Protein AF-A0A958AUE5-F1 (afdb_monomer)

Secondary structure (DSSP, 8-state):
--HHHHHHIIIIIHHHHHHHHHHHH-TT--SHHHHHHHHHHHIIIIIIIIHHHHHHHHHHHSHHHHHHHHTPPSS-THHHHHHHHHHHHHHHHHHHHH--SSHHHHHHHHHHHHHHHHHHHHHHHHHHH----TTTTTHHHHHHHHHHHHHHHHHHHHHHTTSTT--TTSHHHHHHHHHHHHHHHHHHHHHHHHHHHHHHTT--SS---

Nearest PDB structures (foldseek):
  4ja3-assembly1_A  TM=2.147E-01  e=7.127E+00  Escherichia coli K-12

Foldseek 3Di:
DQPLVVLCCFQPVVLQVVLVVCCVPDPVCPDPLSSLLSSLLSLLLGNFQLSLLLLLCCLPVVVCVLCVLQVHDGDDCVSNVSSVLSNVRNVLSLVLLPDDPCSLVVSLVSLLVVLVVLLVVLVVCCVVPVRPRCSSPVNNVSSPNSSVSSVVSNVSSVVQCPDPPDCPPPPVVCVVSVVSSVVSNVVSVVSSVVCVVCVVVVNNPHDPD

Mean predicted aligned error: 4.66 Å

Radius of gyration: 17.84 Å; Cα contacts (8 Å, |Δi|>4): 241; chains: 1; bounding box: 45×35×50 Å

Structure (mmCIF, N/CA/C/O backbone):
data_AF-A0A958AUE5-F1
#
_entry.id   AF-A0A958AUE5-F1
#
loop_
_atom_site.group_PDB
_atom_site.id
_atom_site.type_symbol
_atom_site.label_atom_id
_atom_site.label_alt_id
_atom_site.label_comp_id
_atom_site.label_asym_id
_atom_site.label_entity_id
_atom_site.label_seq_id
_atom_site.pdbx_PDB_ins_code
_atom_site.Cartn_x
_atom_site.Cartn_y
_atom_site.Cartn_z
_atom_site.occupancy
_atom_site.B_iso_or_equiv
_atom_site.auth_seq_id
_atom_site.auth_comp_id
_atom_site.auth_asym_id
_atom_site.auth_atom_id
_atom_site.pdbx_PDB_model_num
ATOM 1 N N . MET A 1 1 ? 19.791 8.076 -3.743 1.00 54.53 1 MET A N 1
ATOM 2 C CA . MET A 1 1 ? 18.919 6.935 -3.362 1.00 54.53 1 MET A CA 1
ATOM 3 C C 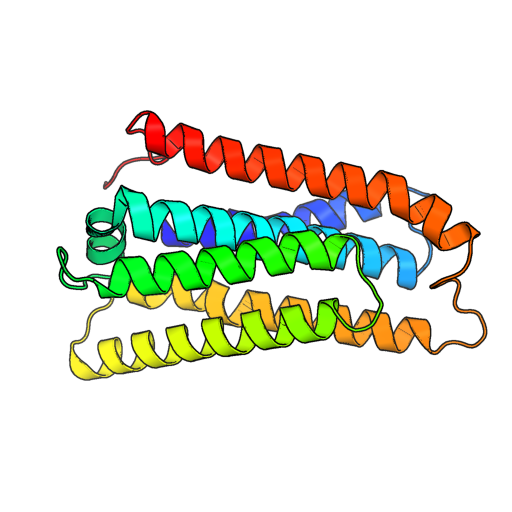. MET A 1 1 ? 18.125 6.565 -4.597 1.00 54.53 1 MET A C 1
ATOM 5 O O . MET A 1 1 ? 17.517 7.463 -5.161 1.00 54.53 1 MET A O 1
ATOM 9 N N . SER A 1 2 ? 18.163 5.309 -5.056 1.00 75.06 2 SER A N 1
ATOM 10 C CA . SER A 1 2 ? 17.428 4.935 -6.272 1.00 75.06 2 SER A CA 1
ATOM 11 C C . SER A 1 2 ? 15.923 5.160 -6.088 1.00 75.06 2 SER A C 1
ATOM 13 O O . SER A 1 2 ? 15.391 4.996 -4.985 1.00 75.06 2 SER A O 1
ATOM 15 N N . VAL A 1 3 ? 15.223 5.518 -7.168 1.00 77.62 3 VAL A N 1
ATOM 16 C CA . VAL A 1 3 ? 13.763 5.730 -7.155 1.00 77.62 3 VAL A CA 1
ATOM 17 C C . VAL A 1 3 ? 13.030 4.497 -6.606 1.00 77.62 3 VAL A C 1
ATOM 19 O O . VAL A 1 3 ? 12.070 4.637 -5.852 1.00 77.62 3 VAL A O 1
ATOM 22 N N . ALA A 1 4 ? 13.530 3.289 -6.891 1.00 83.00 4 ALA A N 1
ATOM 23 C CA . ALA A 1 4 ? 12.998 2.040 -6.344 1.00 83.00 4 ALA A CA 1
ATOM 24 C C . ALA A 1 4 ? 13.044 1.998 -4.803 1.00 83.00 4 ALA A C 1
ATOM 26 O O . ALA A 1 4 ? 12.041 1.678 -4.167 1.00 83.00 4 ALA A O 1
ATOM 27 N N . LEU A 1 5 ? 14.168 2.380 -4.183 1.00 86.06 5 LEU A N 1
ATOM 28 C CA . LEU A 1 5 ? 14.296 2.425 -2.719 1.00 86.06 5 LEU A CA 1
ATOM 29 C C . LEU A 1 5 ? 13.363 3.461 -2.091 1.00 86.06 5 LEU A C 1
ATOM 31 O O . LEU A 1 5 ? 12.719 3.172 -1.081 1.00 86.06 5 LEU A O 1
ATOM 35 N N . LEU A 1 6 ? 13.238 4.637 -2.712 1.00 86.31 6 LEU A N 1
ATOM 36 C CA . LEU A 1 6 ? 12.307 5.667 -2.253 1.00 86.31 6 LEU A CA 1
ATOM 37 C C . LEU A 1 6 ? 10.858 5.162 -2.294 1.00 86.31 6 LEU A C 1
ATOM 39 O O . LEU A 1 6 ? 10.121 5.319 -1.322 1.00 86.31 6 LEU A O 1
ATOM 43 N N . ARG A 1 7 ? 10.457 4.501 -3.388 1.00 87.50 7 ARG A N 1
ATOM 44 C CA . ARG A 1 7 ? 9.118 3.907 -3.530 1.00 87.50 7 ARG A CA 1
ATOM 45 C C . ARG A 1 7 ? 8.862 2.819 -2.488 1.00 87.50 7 ARG A C 1
ATOM 47 O O . ARG A 1 7 ? 7.791 2.808 -1.882 1.00 87.50 7 ARG A O 1
ATOM 54 N N . ILE A 1 8 ? 9.832 1.934 -2.240 1.00 90.69 8 ILE A N 1
ATOM 55 C CA . ILE A 1 8 ? 9.735 0.910 -1.184 1.00 90.69 8 ILE A CA 1
ATOM 56 C C . ILE A 1 8 ? 9.523 1.578 0.175 1.00 90.69 8 ILE A C 1
ATOM 58 O O . ILE A 1 8 ? 8.614 1.196 0.917 1.00 90.69 8 ILE A O 1
ATOM 62 N N . PHE A 1 9 ? 10.323 2.597 0.490 1.00 91.88 9 PHE A N 1
ATOM 63 C CA . PHE A 1 9 ? 10.200 3.317 1.747 1.00 91.88 9 PHE A CA 1
ATOM 64 C C . PHE A 1 9 ? 8.815 3.958 1.891 1.00 91.88 9 PHE A C 1
ATOM 66 O O . PHE A 1 9 ? 8.101 3.631 2.835 1.00 91.88 9 PHE A O 1
ATOM 73 N N . ILE A 1 10 ? 8.390 4.795 0.939 1.00 90.38 10 ILE A N 1
ATOM 74 C CA . ILE A 1 10 ? 7.129 5.554 1.027 1.00 90.38 10 ILE A CA 1
ATOM 75 C C . ILE A 1 10 ? 5.902 4.636 1.051 1.00 90.38 10 ILE A C 1
ATOM 77 O O . ILE A 1 10 ? 4.979 4.865 1.829 1.00 90.38 10 ILE A O 1
ATOM 81 N N . PHE A 1 11 ? 5.865 3.605 0.206 1.00 92.69 11 PHE A N 1
ATOM 82 C CA . PHE A 1 11 ? 4.647 2.820 -0.014 1.00 92.69 11 PHE A CA 1
ATOM 83 C C . PHE A 1 11 ? 4.633 1.465 0.698 1.00 92.69 11 PHE A C 1
ATOM 85 O O . PHE A 1 11 ? 3.656 0.729 0.590 1.00 92.69 11 PHE A O 1
ATOM 92 N N . THR A 1 12 ? 5.700 1.093 1.408 1.00 93.62 12 THR A N 1
ATOM 93 C CA . THR A 1 12 ? 5.752 -0.190 2.136 1.00 93.62 12 THR A CA 1
ATOM 94 C C . THR A 1 12 ? 6.195 -0.010 3.580 1.00 93.62 12 THR A C 1
ATOM 96 O O . THR A 1 12 ? 5.534 -0.515 4.483 1.00 93.62 12 THR A O 1
ATOM 99 N N . VAL A 1 13 ? 7.267 0.748 3.821 1.00 95.38 13 VAL A N 1
ATOM 100 C CA . VAL A 1 13 ? 7.819 0.930 5.175 1.00 95.38 13 VAL A CA 1
ATOM 101 C C . VAL A 1 13 ? 7.079 2.029 5.936 1.00 95.38 13 VAL A C 1
ATOM 103 O O . VAL A 1 13 ? 6.574 1.802 7.034 1.00 95.38 13 VAL A O 1
ATOM 106 N N . LEU A 1 14 ? 6.958 3.212 5.338 1.00 93.94 14 LEU A N 1
ATOM 107 C CA . LEU A 1 14 ? 6.336 4.388 5.937 1.00 93.94 14 LEU A CA 1
ATOM 108 C C . LEU A 1 14 ? 4.887 4.153 6.412 1.00 93.94 14 LEU A C 1
ATOM 110 O O . LEU A 1 14 ? 4.576 4.613 7.509 1.00 93.94 14 LEU A O 1
ATOM 114 N N . PRO A 1 15 ? 4.008 3.406 5.708 1.00 95.56 15 PRO A N 1
ATOM 115 C CA . PRO A 1 15 ? 2.661 3.122 6.204 1.00 95.56 15 PRO A CA 1
ATOM 116 C C . PRO A 1 15 ? 2.671 2.359 7.535 1.00 95.56 15 PRO A C 1
ATOM 118 O O . PRO A 1 15 ? 1.867 2.652 8.417 1.00 95.56 15 PRO A O 1
ATOM 121 N N . ILE A 1 16 ? 3.610 1.420 7.708 1.00 97.50 16 ILE A N 1
ATOM 122 C CA . ILE A 1 16 ? 3.784 0.670 8.959 1.00 97.50 16 ILE A CA 1
ATOM 123 C C . ILE A 1 16 ? 4.339 1.575 10.060 1.00 97.50 16 ILE A C 1
ATOM 125 O O . ILE A 1 16 ? 3.857 1.522 11.191 1.00 97.50 16 ILE A O 1
ATOM 129 N N . LEU A 1 17 ? 5.307 2.438 9.738 1.00 96.81 17 LEU A N 1
ATOM 130 C CA . LEU A 1 17 ? 5.869 3.390 10.701 1.00 96.81 17 LEU A CA 1
ATOM 131 C C . LEU A 1 17 ? 4.816 4.389 11.193 1.00 96.81 17 LEU A C 1
ATOM 133 O O . LEU A 1 17 ? 4.681 4.590 12.399 1.00 96.81 17 LEU A O 1
ATOM 137 N N . ILE A 1 18 ? 4.030 4.968 10.281 1.00 95.25 18 ILE A N 1
ATOM 138 C CA . ILE A 1 18 ? 2.950 5.897 10.629 1.00 95.25 18 ILE A CA 1
ATOM 139 C C . ILE A 1 18 ? 1.870 5.173 11.439 1.00 95.25 18 ILE A C 1
ATOM 141 O O . ILE A 1 18 ? 1.408 5.714 12.441 1.00 95.25 18 ILE A O 1
ATOM 145 N N . ALA A 1 19 ? 1.501 3.941 11.073 1.00 96.62 19 ALA A N 1
ATOM 146 C CA . ALA A 1 19 ? 0.558 3.150 11.860 1.00 96.62 19 ALA A CA 1
ATOM 147 C C . ALA A 1 19 ? 1.074 2.889 13.284 1.00 96.62 19 ALA A C 1
ATOM 149 O O . ALA A 1 19 ? 0.336 3.084 14.249 1.00 96.62 19 ALA A O 1
ATOM 150 N N . GLY A 1 20 ? 2.344 2.500 13.428 1.00 97.62 20 GLY A N 1
ATOM 151 C CA . GLY A 1 20 ? 2.984 2.291 14.728 1.00 97.62 20 GLY A CA 1
ATOM 152 C C . GLY A 1 20 ? 3.012 3.564 15.575 1.00 97.62 20 GLY A C 1
ATOM 153 O O . GLY A 1 20 ? 2.641 3.531 16.747 1.00 97.62 20 GLY A O 1
ATOM 154 N N . MET A 1 21 ? 3.368 4.699 14.968 1.00 97.00 21 MET A N 1
ATOM 155 C CA . MET A 1 21 ? 3.340 6.010 15.619 1.00 97.00 21 MET A CA 1
ATOM 156 C C . MET A 1 21 ? 1.918 6.400 16.048 1.00 97.00 21 MET A C 1
ATOM 158 O O . MET A 1 21 ? 1.722 6.804 17.191 1.00 97.00 21 MET A O 1
ATOM 162 N N . HIS A 1 22 ? 0.915 6.225 15.183 1.00 96.31 22 HIS A N 1
ATOM 163 C CA . HIS A 1 22 ? -0.489 6.492 15.512 1.00 96.31 22 HIS A CA 1
ATOM 164 C C . HIS A 1 22 ? -0.931 5.644 16.713 1.00 96.31 22 HIS A C 1
ATOM 166 O O . HIS A 1 22 ? -1.459 6.186 17.680 1.00 96.31 22 HIS A O 1
ATOM 172 N N . ILE A 1 23 ? -0.651 4.336 16.702 1.00 97.75 23 ILE A N 1
ATOM 173 C CA . ILE A 1 23 ? -0.982 3.423 17.809 1.00 97.75 23 ILE A CA 1
ATOM 174 C C . ILE A 1 23 ? -0.287 3.835 19.115 1.00 97.75 23 ILE A C 1
ATOM 176 O O . ILE A 1 23 ? -0.892 3.757 20.182 1.00 97.75 23 ILE A O 1
ATOM 180 N N . ALA A 1 24 ? 0.977 4.260 19.057 1.00 97.62 24 ALA A N 1
ATOM 181 C CA . ALA A 1 24 ? 1.737 4.643 20.247 1.00 97.62 24 ALA A CA 1
ATOM 182 C C . ALA A 1 24 ? 1.212 5.938 20.899 1.00 97.62 24 ALA A C 1
ATOM 184 O O . ALA A 1 24 ? 1.207 6.066 22.132 1.00 97.62 24 ALA A O 1
ATOM 185 N N . LEU A 1 25 ? 0.772 6.890 20.071 1.00 97.00 25 LEU A N 1
ATOM 186 C CA . LEU A 1 25 ? 0.360 8.225 20.500 1.00 97.00 25 LEU A CA 1
ATOM 187 C C . LEU A 1 25 ? -1.130 8.308 20.865 1.00 97.00 25 LEU A C 1
ATOM 189 O O . LEU A 1 25 ? -1.481 8.989 21.828 1.00 97.00 25 LEU A O 1
ATOM 193 N N . ASP A 1 26 ? -2.007 7.600 20.152 1.00 96.25 26 ASP A N 1
ATOM 194 C CA . ASP A 1 26 ? -3.451 7.637 20.395 1.00 96.25 26 ASP A CA 1
ATOM 195 C C . ASP A 1 26 ? -3.870 6.590 21.442 1.00 96.25 26 ASP A C 1
ATOM 197 O O . ASP A 1 26 ? -4.029 5.398 21.170 1.00 96.25 26 ASP A O 1
ATOM 201 N N . LYS A 1 27 ? -4.119 7.057 22.670 1.00 95.88 27 LYS A N 1
ATOM 202 C CA . LYS A 1 27 ? -4.544 6.208 23.798 1.00 95.88 27 LYS A CA 1
ATOM 203 C C . LYS A 1 27 ? -5.908 5.546 23.597 1.00 95.88 27 LYS A C 1
ATOM 205 O O . LYS A 1 27 ? -6.236 4.598 24.307 1.00 95.88 27 LYS A O 1
ATOM 210 N N . THR A 1 28 ? -6.702 5.992 22.626 1.00 96.25 28 THR A N 1
ATOM 211 C CA . THR A 1 28 ? -7.978 5.346 22.299 1.00 96.25 28 THR A CA 1
ATOM 212 C C . THR A 1 28 ? -7.803 4.056 21.483 1.00 96.25 28 THR A C 1
ATOM 214 O O . THR A 1 28 ? -8.778 3.320 21.310 1.00 96.25 28 THR A O 1
ATOM 217 N N . VAL A 1 29 ? -6.586 3.745 21.013 1.00 96.94 29 VAL A N 1
ATOM 218 C CA . VAL A 1 29 ? -6.233 2.540 20.236 1.00 96.94 29 VAL A CA 1
ATOM 219 C C . VAL A 1 29 ? -5.791 1.398 21.167 1.00 96.94 29 VAL A C 1
ATOM 221 O O . VAL A 1 29 ? -4.671 0.887 21.107 1.00 96.94 29 VAL A O 1
ATOM 224 N N . TRP A 1 30 ? -6.668 1.004 22.088 1.00 94.25 30 TRP A N 1
ATOM 225 C CA . TRP A 1 30 ? -6.333 0.043 23.147 1.00 94.25 30 TRP A CA 1
ATOM 226 C C . TRP A 1 30 ? -6.544 -1.424 22.733 1.00 94.25 30 TRP A C 1
ATOM 228 O O . TRP A 1 30 ? -5.713 -2.275 23.066 1.00 94.25 30 TRP A O 1
ATOM 238 N N . SER A 1 31 ? -7.603 -1.721 21.972 1.00 95.62 31 SER A N 1
ATOM 239 C CA . SER A 1 31 ? -7.961 -3.084 21.552 1.00 95.62 31 SER A CA 1
ATOM 240 C C . SER A 1 31 ? -7.117 -3.589 20.379 1.00 95.62 31 SER A C 1
ATOM 242 O O . SER A 1 31 ? -6.455 -2.826 19.665 1.00 95.62 31 SER A O 1
ATOM 244 N N . ARG A 1 32 ? -7.134 -4.908 20.166 1.00 96.50 32 ARG A N 1
ATOM 245 C CA . ARG A 1 32 ? -6.428 -5.541 19.046 1.00 96.50 32 ARG A CA 1
ATOM 246 C C . ARG A 1 32 ? -7.047 -5.130 17.709 1.00 96.50 32 ARG A C 1
ATOM 248 O O . ARG A 1 32 ? -6.317 -4.832 16.769 1.00 96.50 32 ARG A O 1
ATOM 255 N N . GLU A 1 33 ? -8.368 -5.067 17.649 1.00 97.00 33 GLU A N 1
ATOM 256 C CA . GLU A 1 33 ? -9.180 -4.680 16.497 1.00 97.00 33 GLU A CA 1
ATOM 257 C C . GLU A 1 33 ? -8.846 -3.257 16.057 1.00 97.00 33 GLU A C 1
ATOM 259 O O . GLU A 1 33 ? -8.579 -3.018 14.882 1.00 97.00 33 GLU A O 1
ATOM 264 N N . ARG A 1 34 ? -8.764 -2.318 17.007 1.00 97.75 34 ARG A N 1
ATOM 265 C CA . ARG A 1 34 ? -8.397 -0.924 16.723 1.00 97.75 34 ARG A CA 1
ATOM 266 C C . ARG A 1 34 ? -6.976 -0.800 16.187 1.00 97.75 34 ARG A C 1
ATOM 268 O O . ARG A 1 34 ? -6.751 -0.073 15.224 1.00 97.75 34 ARG A O 1
ATOM 275 N N . LYS A 1 35 ? -6.018 -1.526 16.773 1.00 98.31 35 LYS A N 1
ATOM 276 C CA . LYS A 1 35 ? -4.623 -1.538 16.297 1.00 98.31 35 LYS A CA 1
ATOM 277 C C . LYS A 1 35 ? -4.535 -2.054 14.861 1.00 98.31 35 LYS A C 1
ATOM 279 O O . LYS A 1 35 ? -3.896 -1.426 14.022 1.00 98.31 35 LYS A O 1
ATOM 284 N N . LEU A 1 36 ? -5.205 -3.169 14.572 1.00 98.25 36 LEU A N 1
ATOM 285 C CA . LEU A 1 36 ? -5.245 -3.758 13.232 1.00 98.25 36 LEU A CA 1
ATOM 286 C C . LEU A 1 36 ? -5.954 -2.845 12.228 1.00 98.25 36 LEU A C 1
ATOM 288 O O . LEU A 1 36 ? -5.485 -2.713 11.100 1.00 98.25 36 LEU A O 1
ATOM 292 N N . GLU A 1 37 ? -7.023 -2.163 12.644 1.00 98.00 37 GLU A N 1
ATOM 293 C CA . GLU A 1 37 ? -7.721 -1.196 11.797 1.00 98.00 37 GLU A CA 1
ATOM 294 C C . GLU A 1 37 ? -6.815 -0.030 11.405 1.00 98.00 37 GLU A C 1
ATOM 296 O O . GLU A 1 37 ? -6.760 0.319 10.229 1.00 98.00 37 GLU A O 1
ATOM 301 N N . ILE A 1 38 ? -6.057 0.534 12.350 1.00 98.06 38 ILE A N 1
ATOM 302 C CA . ILE A 1 38 ? -5.093 1.599 12.052 1.00 98.06 38 ILE A CA 1
ATOM 303 C C . ILE A 1 38 ? -4.047 1.129 11.036 1.00 98.06 38 ILE A C 1
ATOM 305 O O . ILE A 1 38 ? -3.808 1.818 10.044 1.00 98.06 38 ILE A O 1
ATOM 309 N N . VAL A 1 39 ? -3.461 -0.056 11.237 1.00 98.38 39 VAL A N 1
ATOM 310 C CA . VAL A 1 39 ? -2.480 -0.614 10.290 1.00 98.38 39 VAL A CA 1
ATOM 311 C C . VAL A 1 39 ? -3.092 -0.788 8.900 1.00 98.38 39 VAL A C 1
ATOM 313 O O . VAL A 1 39 ? -2.493 -0.368 7.909 1.00 98.38 39 VAL A O 1
ATOM 316 N N . LEU A 1 40 ? -4.298 -1.355 8.812 1.00 98.38 40 LEU A N 1
ATOM 317 C CA . LEU A 1 40 ? -4.986 -1.562 7.539 1.00 98.38 40 LEU A CA 1
ATOM 318 C C . LEU A 1 40 ? -5.355 -0.248 6.848 1.00 98.38 40 LEU A C 1
ATOM 320 O O . LEU A 1 4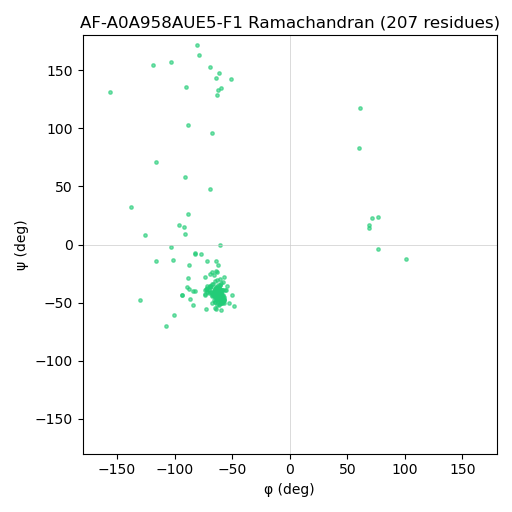0 ? -5.210 -0.164 5.633 1.00 98.38 40 LEU A O 1
ATOM 324 N N . LEU A 1 41 ? -5.779 0.786 7.579 1.00 97.81 41 LEU A N 1
ATOM 325 C CA . LEU A 1 41 ? -6.081 2.096 6.994 1.00 97.81 41 LEU A CA 1
ATOM 326 C C . LEU A 1 41 ? -4.852 2.713 6.319 1.00 97.81 41 LEU A C 1
ATOM 328 O O . LEU A 1 41 ? -4.962 3.192 5.190 1.00 97.81 41 LEU A O 1
ATOM 332 N N . TYR A 1 42 ? -3.680 2.656 6.958 1.00 97.50 42 TYR A N 1
ATOM 333 C CA . TYR A 1 42 ? -2.447 3.164 6.350 1.00 97.50 42 TYR A CA 1
ATOM 334 C C . TYR A 1 42 ? -1.931 2.266 5.223 1.00 97.50 42 TYR A C 1
ATOM 336 O O . TYR A 1 42 ? -1.495 2.784 4.196 1.00 97.50 42 TYR A O 1
ATOM 344 N N . LEU A 1 43 ? -2.019 0.938 5.347 1.00 97.94 43 LEU A N 1
ATOM 345 C CA . LEU A 1 43 ? -1.650 0.029 4.255 1.00 97.94 43 LEU A CA 1
ATOM 346 C C . LEU A 1 43 ? -2.548 0.201 3.025 1.00 97.94 43 LEU A C 1
ATOM 348 O O . LEU A 1 43 ? -2.042 0.205 1.908 1.00 97.94 43 LEU A O 1
ATOM 352 N N . LEU A 1 44 ? -3.857 0.377 3.202 1.00 98.12 44 LEU A N 1
ATOM 353 C CA . LEU A 1 44 ? -4.794 0.591 2.097 1.00 98.12 44 LEU A CA 1
ATOM 354 C C . LEU A 1 44 ? -4.658 1.997 1.503 1.00 98.12 44 LEU A C 1
ATOM 356 O O . LEU A 1 44 ? -4.618 2.138 0.284 1.00 98.12 44 LEU A O 1
ATOM 360 N N . GLY A 1 45 ? -4.538 3.026 2.343 1.00 96.44 45 GLY A N 1
ATOM 361 C CA . GLY A 1 45 ? -4.420 4.411 1.889 1.00 96.44 45 GLY A CA 1
ATOM 362 C C . GLY A 1 45 ? -3.063 4.732 1.272 1.00 96.44 45 GLY A C 1
ATOM 363 O O . GLY A 1 45 ? -2.976 5.169 0.130 1.00 96.44 45 GLY A O 1
ATOM 364 N N . LEU A 1 46 ? -1.973 4.500 1.998 1.00 94.25 46 LEU A N 1
ATOM 365 C CA . LEU A 1 46 ? -0.634 4.794 1.488 1.00 94.25 46 LEU A CA 1
ATOM 366 C C . LEU A 1 46 ? -0.065 3.633 0.683 1.00 94.25 46 LEU A C 1
ATOM 368 O O . LEU A 1 46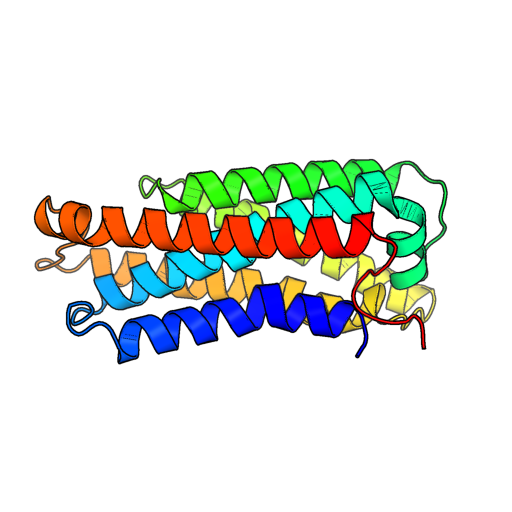 ? 0.450 3.831 -0.414 1.00 94.25 46 LEU A O 1
ATOM 372 N N . GLY A 1 47 ? -0.161 2.415 1.211 1.00 95.69 47 GLY A N 1
ATOM 373 C CA . GLY A 1 47 ? 0.465 1.264 0.569 1.00 95.69 47 GLY A CA 1
ATOM 374 C C . GLY A 1 47 ? -0.180 0.880 -0.760 1.00 95.69 47 GLY A C 1
ATOM 375 O O . GLY A 1 47 ? 0.541 0.566 -1.705 1.00 95.69 47 GLY A O 1
ATOM 376 N N . VAL A 1 48 ? -1.512 0.926 -0.854 1.00 97.81 48 VAL A N 1
ATOM 377 C CA . VAL A 1 48 ? -2.259 0.545 -2.063 1.00 97.81 48 VAL A CA 1
ATOM 378 C C . VAL A 1 48 ? -2.685 1.769 -2.868 1.00 97.81 48 VAL A C 1
ATOM 380 O O . VAL A 1 48 ? -2.251 1.904 -4.011 1.00 97.81 48 VAL A O 1
ATOM 383 N N . ALA A 1 49 ? -3.495 2.667 -2.295 1.00 96.44 49 ALA A N 1
ATOM 384 C CA . ALA A 1 49 ? -4.085 3.771 -3.049 1.00 96.44 49 ALA A CA 1
ATOM 385 C C . ALA A 1 49 ? -3.030 4.746 -3.585 1.00 96.44 49 ALA A C 1
ATOM 387 O O . ALA A 1 49 ? -2.943 4.942 -4.797 1.00 96.44 49 ALA A O 1
ATOM 388 N N . ALA A 1 50 ? -2.188 5.301 -2.708 1.00 93.62 50 ALA A N 1
ATOM 389 C CA . ALA A 1 50 ? -1.148 6.239 -3.126 1.00 93.62 50 ALA A CA 1
ATOM 390 C C . ALA A 1 50 ? -0.138 5.584 -4.083 1.00 93.62 50 ALA A C 1
ATOM 392 O O . ALA A 1 50 ? 0.173 6.156 -5.123 1.00 93.62 50 ALA A O 1
ATOM 393 N N . ASN A 1 51 ? 0.305 4.351 -3.805 1.00 94.25 51 ASN A N 1
ATOM 394 C CA . ASN A 1 51 ? 1.198 3.615 -4.708 1.00 94.25 51 ASN A CA 1
ATOM 395 C C . ASN A 1 51 ? 0.596 3.407 -6.104 1.00 94.25 51 ASN A C 1
ATOM 397 O O . ASN A 1 51 ? 1.299 3.592 -7.096 1.00 94.25 51 ASN A O 1
ATOM 401 N N . GLY A 1 52 ? -0.678 3.004 -6.179 1.00 95.56 52 GLY A N 1
ATOM 402 C CA . GLY A 1 52 ? -1.381 2.779 -7.442 1.00 95.56 52 GLY A CA 1
ATOM 403 C C . GLY A 1 52 ? -1.551 4.070 -8.238 1.00 95.56 52 GLY A C 1
ATOM 404 O O . GLY A 1 52 ? -1.221 4.112 -9.417 1.00 95.56 52 GLY A O 1
ATOM 405 N N . LEU A 1 53 ? -1.951 5.167 -7.592 1.00 93.94 53 LEU A N 1
ATOM 406 C CA . LEU A 1 53 ? -2.064 6.472 -8.256 1.00 93.94 53 LEU A CA 1
ATOM 407 C C . LEU A 1 53 ? -0.704 7.011 -8.725 1.00 93.94 53 LEU A C 1
ATOM 409 O O . LEU A 1 53 ? -0.583 7.496 -9.849 1.00 93.94 53 LEU A O 1
ATOM 413 N N . SER A 1 54 ? 0.340 6.868 -7.906 1.00 90.44 54 SER A N 1
ATOM 414 C CA . SER A 1 54 ? 1.715 7.204 -8.289 1.00 90.44 54 SER A CA 1
ATOM 415 C C . SER A 1 54 ? 2.238 6.319 -9.425 1.00 90.44 54 SER A C 1
ATOM 417 O O . SER A 1 54 ? 2.987 6.793 -10.276 1.00 90.44 54 SER A O 1
ATOM 419 N N . GLY A 1 55 ? 1.865 5.035 -9.445 1.00 92.19 55 GLY A N 1
ATOM 420 C CA . GLY A 1 55 ? 2.163 4.104 -10.534 1.00 92.19 55 GLY A CA 1
ATOM 421 C C . GLY A 1 55 ? 1.473 4.515 -11.832 1.00 92.19 55 GLY A C 1
ATOM 422 O O . GLY A 1 55 ? 2.145 4.655 -12.847 1.00 92.19 55 GLY A O 1
ATOM 423 N N . PHE A 1 56 ? 0.168 4.792 -11.784 1.00 94.50 56 PHE A N 1
ATOM 424 C CA . PHE A 1 56 ? -0.605 5.309 -12.915 1.00 94.50 56 PHE A CA 1
ATOM 425 C C . PHE A 1 56 ? 0.049 6.552 -13.510 1.00 94.50 56 PHE A C 1
ATOM 427 O O . PHE A 1 56 ? 0.312 6.590 -14.709 1.00 94.50 56 PHE A O 1
ATOM 434 N N . PHE A 1 57 ? 0.377 7.532 -12.666 1.00 90.69 57 PHE A N 1
ATOM 435 C CA . PHE A 1 57 ? 0.990 8.766 -13.136 1.00 90.69 57 PHE A CA 1
ATOM 436 C C . PHE A 1 57 ? 2.324 8.507 -13.851 1.00 90.69 57 PHE A C 1
ATOM 438 O O . PHE A 1 57 ? 2.527 8.982 -14.967 1.00 90.69 57 PHE A O 1
ATOM 445 N N . GLY A 1 58 ? 3.210 7.709 -13.244 1.00 89.00 58 GLY A N 1
ATOM 446 C CA . GLY A 1 58 ? 4.506 7.381 -13.841 1.00 89.00 58 GLY A CA 1
ATOM 447 C C . GLY A 1 58 ? 4.374 6.634 -15.168 1.00 89.00 58 GLY A C 1
ATOM 448 O O . GLY A 1 58 ? 5.013 6.989 -16.1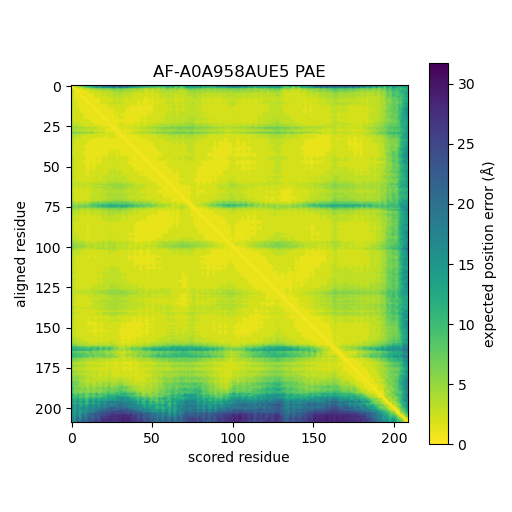49 1.00 89.00 58 GLY A O 1
ATOM 449 N N . HIS A 1 59 ? 3.509 5.628 -15.226 1.00 92.75 59 HIS A N 1
ATOM 450 C CA . HIS A 1 59 ? 3.338 4.784 -16.404 1.00 92.75 59 HIS A CA 1
ATOM 451 C C . HIS A 1 59 ? 2.606 5.473 -17.566 1.00 92.75 59 HIS A C 1
ATOM 453 O O . HIS A 1 59 ? 2.858 5.121 -18.716 1.00 92.75 59 HIS A O 1
ATOM 459 N N . VAL A 1 60 ? 1.734 6.451 -17.290 1.00 93.94 60 VAL A N 1
ATOM 460 C CA . VAL A 1 60 ? 0.947 7.162 -18.315 1.00 93.94 60 VAL A CA 1
ATOM 461 C C . VAL A 1 60 ? 1.613 8.445 -18.791 1.00 93.94 60 VAL A C 1
ATOM 463 O O . VAL A 1 60 ? 1.632 8.710 -19.988 1.00 93.94 60 VAL A O 1
ATOM 466 N N . PHE A 1 61 ? 2.164 9.247 -17.880 1.00 90.44 61 PHE A N 1
ATOM 467 C CA . PHE A 1 61 ? 2.726 10.556 -18.231 1.00 90.44 61 PHE A CA 1
ATOM 468 C C . PHE A 1 61 ? 4.253 10.543 -18.337 1.00 90.44 61 PHE A C 1
ATOM 470 O O . PHE A 1 61 ? 4.838 11.500 -18.836 1.00 90.44 61 PHE A O 1
ATOM 477 N N . MET A 1 62 ? 4.912 9.483 -17.856 1.00 90.00 62 MET A N 1
ATOM 478 C CA . MET A 1 62 ? 6.374 9.387 -17.761 1.00 90.00 62 MET A CA 1
ATOM 479 C C . MET A 1 62 ? 6.884 8.004 -18.190 1.00 90.00 62 MET A C 1
ATOM 481 O O . MET A 1 62 ? 7.880 7.509 -17.656 1.00 90.00 62 MET A O 1
ATOM 485 N N . SER A 1 63 ? 6.189 7.377 -19.145 1.00 92.31 63 SER A N 1
ATOM 486 C CA . SER A 1 63 ? 6.399 5.987 -19.569 1.00 92.31 63 SER A CA 1
ATOM 487 C C . SER A 1 63 ? 7.867 5.672 -19.866 1.00 92.31 63 SER A C 1
ATOM 489 O O . SER A 1 63 ? 8.372 4.649 -19.410 1.00 92.31 63 SER A O 1
ATOM 491 N N . ASP A 1 64 ? 8.570 6.572 -20.561 1.00 92.19 64 ASP A N 1
ATOM 492 C CA . ASP A 1 64 ? 9.965 6.366 -20.968 1.00 92.19 64 ASP A CA 1
ATOM 493 C C . ASP A 1 64 ? 10.935 6.376 -19.781 1.00 92.19 64 ASP A C 1
ATOM 495 O O . ASP A 1 64 ? 11.885 5.596 -19.747 1.00 92.19 64 ASP A O 1
ATOM 499 N N . LEU A 1 65 ? 10.684 7.219 -18.774 1.00 90.06 65 LEU A N 1
ATOM 500 C CA . LEU A 1 65 ? 11.491 7.256 -17.552 1.00 90.06 65 LEU A CA 1
ATOM 501 C C . LEU A 1 65 ? 11.266 6.001 -16.709 1.00 90.06 65 LEU A C 1
ATOM 503 O O . LEU A 1 65 ? 12.215 5.454 -16.144 1.00 90.06 65 LEU A O 1
ATOM 507 N N . VAL A 1 66 ? 10.020 5.525 -16.640 1.00 91.00 66 VAL A N 1
ATOM 508 C CA . VAL A 1 66 ? 9.699 4.273 -15.950 1.00 91.00 66 VAL A CA 1
ATOM 509 C C . VAL A 1 66 ? 10.355 3.090 -16.660 1.00 91.00 66 VAL A C 1
ATOM 511 O O . VAL A 1 66 ? 11.062 2.326 -16.002 1.00 91.00 66 VAL A O 1
ATOM 514 N N . ALA A 1 67 ? 10.210 2.979 -17.982 1.00 94.19 67 ALA A N 1
ATOM 515 C CA . ALA A 1 67 ? 10.837 1.930 -18.786 1.00 94.19 67 ALA A CA 1
ATOM 516 C C . ALA A 1 67 ? 12.366 1.919 -18.620 1.00 94.19 67 ALA A C 1
ATOM 518 O O . ALA A 1 67 ? 12.936 0.881 -18.280 1.00 94.19 67 ALA A O 1
ATOM 519 N N . ALA A 1 68 ? 13.015 3.085 -18.714 1.00 92.56 68 ALA A N 1
ATOM 520 C CA . ALA A 1 68 ? 14.454 3.219 -18.497 1.00 92.56 68 ALA A CA 1
ATOM 521 C C . ALA A 1 68 ? 14.884 2.788 -17.083 1.00 92.56 68 ALA A C 1
ATOM 523 O O . ALA A 1 68 ? 15.904 2.121 -16.927 1.00 92.56 68 ALA A O 1
ATOM 524 N N . SER A 1 69 ? 14.095 3.101 -16.046 1.00 90.81 69 SER A N 1
ATOM 525 C CA . SER A 1 69 ? 14.402 2.685 -14.666 1.00 90.81 69 SER A CA 1
ATOM 526 C C . SER A 1 69 ? 14.339 1.166 -14.451 1.00 90.81 69 SER A C 1
ATOM 528 O O . SER A 1 69 ? 15.010 0.637 -13.559 1.00 90.81 69 SER A O 1
ATOM 530 N N . ILE A 1 70 ? 13.538 0.475 -15.268 1.00 94.50 70 ILE A N 1
ATOM 531 C CA . ILE A 1 70 ? 13.402 -0.986 -15.302 1.00 94.50 70 ILE A CA 1
ATOM 532 C C . ILE A 1 70 ? 14.456 -1.603 -16.240 1.00 94.50 70 ILE A C 1
ATOM 534 O O . ILE A 1 70 ? 14.747 -2.785 -16.135 1.00 94.50 70 ILE A O 1
ATOM 538 N N . GLY A 1 71 ? 15.075 -0.823 -17.129 1.00 94.88 71 GLY A N 1
ATOM 539 C CA . GLY A 1 71 ? 15.963 -1.349 -18.169 1.00 94.88 71 GLY A CA 1
ATOM 540 C C . GLY A 1 71 ? 15.203 -1.987 -19.336 1.00 94.88 71 GLY A C 1
ATOM 541 O O . GLY A 1 71 ? 15.751 -2.837 -20.030 1.00 94.88 71 GLY A O 1
ATOM 542 N N . TRP A 1 72 ? 13.942 -1.598 -19.548 1.00 95.88 72 TRP A N 1
ATOM 543 C CA . TRP A 1 72 ? 13.103 -2.083 -20.646 1.00 95.88 72 TRP A CA 1
ATOM 544 C C . TRP A 1 72 ? 12.981 -1.049 -21.774 1.00 95.88 72 TRP A C 1
ATOM 546 O O . TRP A 1 72 ? 13.142 0.149 -21.525 1.00 95.88 72 TRP A O 1
ATOM 556 N N . PRO A 1 73 ? 12.667 -1.479 -23.011 1.00 95.38 73 PRO A N 1
ATOM 557 C CA . PRO A 1 73 ? 12.484 -0.566 -24.134 1.00 95.38 73 PRO A CA 1
ATOM 558 C C . PRO A 1 73 ? 11.369 0.461 -23.894 1.00 95.38 73 PRO A C 1
ATOM 560 O O . PRO A 1 73 ? 10.262 0.113 -23.478 1.00 95.38 73 PRO A O 1
ATOM 563 N N . SER A 1 74 ? 11.652 1.720 -24.215 1.00 94.31 74 SER A N 1
ATOM 564 C CA . SER A 1 74 ? 10.692 2.832 -24.202 1.00 94.31 74 SER A CA 1
ATOM 565 C C . SER A 1 74 ? 9.809 2.858 -25.460 1.00 94.31 74 SER A C 1
ATOM 567 O O . SER A 1 74 ? 10.043 2.106 -26.407 1.00 94.31 74 SER A O 1
ATOM 569 N N . GLY A 1 75 ? 8.790 3.727 -25.486 1.00 90.62 75 GLY A N 1
ATOM 570 C CA . GLY A 1 75 ? 7.978 3.968 -26.690 1.00 90.62 75 GLY A CA 1
ATOM 571 C C . GLY A 1 75 ? 7.021 2.840 -27.105 1.00 90.62 75 GLY A C 1
ATOM 572 O O . GLY A 1 75 ? 6.637 2.771 -28.270 1.00 90.62 75 GLY A O 1
ATOM 573 N N . ASN A 1 76 ? 6.628 1.957 -26.180 1.00 90.38 76 ASN A N 1
ATOM 574 C CA . ASN A 1 76 ? 5.682 0.865 -26.444 1.00 90.38 76 ASN A CA 1
ATOM 575 C C . ASN A 1 76 ? 4.400 0.991 -25.581 1.00 90.38 76 ASN A C 1
ATOM 577 O O . ASN A 1 76 ? 4.445 1.593 -24.504 1.00 90.38 76 ASN A O 1
ATOM 581 N N . PRO A 1 77 ? 3.252 0.428 -26.018 1.00 93.44 77 PRO A N 1
ATOM 582 C CA . PRO A 1 77 ? 1.961 0.653 -25.361 1.00 93.44 77 PRO A CA 1
ATOM 583 C C . PRO A 1 77 ? 1.815 -0.043 -24.000 1.00 93.44 77 PRO A C 1
ATOM 585 O O . PRO A 1 77 ? 0.923 0.317 -23.232 1.00 93.44 77 PRO A O 1
ATOM 588 N N . PHE A 1 78 ? 2.688 -0.997 -23.661 1.00 94.62 78 PHE A N 1
ATOM 589 C CA . PHE A 1 78 ? 2.575 -1.784 -22.431 1.00 94.62 78 PHE A CA 1
ATOM 590 C C . PHE A 1 78 ? 2.643 -0.912 -21.175 1.00 94.62 78 PHE A C 1
ATOM 592 O O . PHE A 1 78 ? 1.937 -1.163 -20.201 1.00 94.62 78 PHE A O 1
ATOM 599 N N . GLN A 1 79 ? 3.437 0.165 -21.205 1.00 93.88 79 GLN A N 1
ATOM 600 C CA . GLN A 1 79 ? 3.495 1.111 -20.090 1.00 93.88 79 GLN A CA 1
ATOM 601 C C . GLN A 1 79 ? 2.111 1.709 -19.798 1.00 93.88 79 GLN A C 1
ATOM 603 O O . GLN A 1 79 ? 1.731 1.795 -18.637 1.00 93.88 79 GLN A O 1
ATOM 608 N N . LEU A 1 80 ? 1.305 2.029 -20.817 1.00 95.88 80 LEU A N 1
ATOM 609 C CA . LEU A 1 80 ? -0.044 2.564 -20.606 1.00 95.88 80 LEU A CA 1
ATOM 610 C C . LEU A 1 80 ? -0.984 1.532 -19.976 1.00 95.88 80 LEU A C 1
ATOM 612 O O . LEU A 1 80 ? -1.710 1.870 -19.040 1.00 95.88 80 LEU A O 1
ATOM 616 N N . GLU A 1 81 ? -0.948 0.278 -20.432 1.00 97.50 81 GLU A N 1
ATOM 617 C CA . GLU A 1 81 ? -1.748 -0.807 -19.843 1.00 97.50 81 GLU A CA 1
ATOM 618 C C . GLU A 1 81 ? -1.413 -1.009 -18.360 1.00 97.50 81 GLU A C 1
ATOM 620 O O . GLU A 1 81 ? -2.307 -1.038 -17.508 1.00 97.50 81 GLU A O 1
ATOM 625 N N . VAL A 1 82 ? -0.118 -1.053 -18.030 1.00 96.38 82 VAL A N 1
ATOM 626 C CA . VAL A 1 82 ? 0.364 -1.128 -16.644 1.00 96.38 82 VAL A CA 1
ATOM 627 C C . VAL A 1 82 ? -0.071 0.108 -15.851 1.00 96.38 82 VAL A C 1
ATOM 629 O O . VAL A 1 82 ? -0.444 -0.004 -14.680 1.00 96.38 82 VAL A O 1
ATOM 632 N N . GLY A 1 83 ? -0.094 1.284 -16.476 1.00 96.31 83 GLY A N 1
ATOM 633 C CA . GLY A 1 83 ? -0.610 2.512 -15.880 1.00 96.31 83 GLY A CA 1
ATOM 634 C C . GLY A 1 83 ? -2.078 2.406 -15.480 1.00 96.31 83 GLY A C 1
ATOM 635 O O . GLY A 1 83 ? -2.416 2.672 -14.324 1.00 96.31 83 GLY A O 1
ATOM 636 N N . PHE A 1 84 ? -2.952 1.958 -16.380 1.00 98.25 84 PHE A N 1
ATOM 637 C CA . PHE A 1 84 ? -4.374 1.774 -16.069 1.00 98.25 84 PHE A CA 1
ATOM 638 C C . PHE A 1 84 ? -4.624 0.651 -15.057 1.00 98.25 84 PHE A C 1
ATOM 640 O O . PHE A 1 84 ? -5.499 0.790 -14.199 1.00 98.25 84 PHE A O 1
ATOM 647 N N . ALA A 1 85 ? -3.820 -0.415 -15.074 1.00 98.31 85 ALA A N 1
ATOM 648 C CA . ALA A 1 85 ? -3.860 -1.434 -14.027 1.00 98.31 85 ALA A CA 1
ATOM 649 C C . ALA A 1 85 ? -3.528 -0.830 -12.649 1.00 98.31 85 ALA A C 1
ATOM 651 O O . ALA A 1 85 ? -4.250 -1.053 -11.675 1.00 98.31 85 ALA A O 1
ATOM 652 N N . ASN A 1 86 ? -2.495 0.013 -12.569 1.00 97.75 86 ASN A N 1
ATOM 653 C CA . ASN A 1 86 ? -2.143 0.732 -11.344 1.00 97.75 86 ASN A CA 1
ATOM 654 C C . ASN A 1 86 ? -3.241 1.715 -10.900 1.00 97.75 86 ASN A C 1
ATOM 656 O O . ASN A 1 86 ? -3.514 1.811 -9.701 1.00 97.75 86 ASN A O 1
ATOM 660 N N . LEU A 1 87 ? -3.919 2.393 -11.835 1.00 97.44 87 LEU A N 1
ATOM 661 C CA . LEU A 1 87 ? -5.067 3.253 -11.523 1.00 97.44 87 LEU A CA 1
ATOM 662 C C . LEU A 1 87 ? -6.197 2.452 -10.874 1.00 97.44 87 LEU A C 1
ATOM 664 O O . LEU A 1 87 ? -6.727 2.865 -9.841 1.00 97.44 87 LEU A O 1
ATOM 668 N N . ALA A 1 88 ? -6.531 1.290 -11.442 1.00 98.62 88 ALA A N 1
ATOM 669 C CA . ALA A 1 88 ? -7.548 0.404 -10.890 1.00 98.62 88 ALA A CA 1
ATOM 670 C C . ALA A 1 88 ? -7.193 -0.029 -9.458 1.00 98.62 88 ALA A C 1
ATOM 672 O O . ALA A 1 88 ? -8.022 0.099 -8.556 1.00 98.62 88 ALA A O 1
ATOM 673 N N . LEU A 1 89 ? -5.945 -0.450 -9.210 1.00 98.44 89 LEU A N 1
ATOM 674 C CA . LEU A 1 89 ? -5.475 -0.773 -7.856 1.00 98.44 89 LEU A CA 1
ATOM 675 C C . LEU A 1 89 ? -5.550 0.435 -6.910 1.00 98.44 89 LEU A C 1
ATOM 677 O O . LEU A 1 89 ? -5.948 0.284 -5.753 1.00 98.44 89 LEU A O 1
ATOM 681 N N . GLY A 1 90 ? -5.217 1.630 -7.403 1.00 96.56 90 GLY A N 1
ATOM 682 C CA . GLY A 1 90 ? -5.326 2.882 -6.657 1.00 96.56 90 GLY A CA 1
ATOM 683 C C . GLY A 1 90 ? -6.754 3.137 -6.162 1.00 96.56 90 GLY A C 1
ATOM 684 O O . GLY A 1 90 ? -6.984 3.343 -4.968 1.00 96.56 90 GLY A O 1
ATOM 685 N N . ILE A 1 91 ? -7.726 3.037 -7.071 1.00 97.44 91 ILE A N 1
ATOM 686 C CA . ILE A 1 91 ? -9.160 3.198 -6.786 1.00 97.44 91 ILE A CA 1
ATOM 687 C C . ILE A 1 91 ? -9.649 2.132 -5.795 1.00 97.44 91 ILE A C 1
ATOM 689 O O . ILE A 1 91 ? -10.335 2.460 -4.823 1.00 97.44 91 ILE A O 1
ATOM 693 N N . LEU A 1 92 ? -9.249 0.869 -5.985 1.00 98.31 92 LEU A N 1
ATOM 694 C CA . LEU A 1 92 ? -9.559 -0.217 -5.051 1.00 98.31 92 LEU A CA 1
ATOM 695 C C . LEU A 1 92 ? -9.019 0.067 -3.643 1.00 98.31 92 LEU A C 1
ATOM 697 O O . LEU A 1 92 ? -9.708 -0.208 -2.660 1.00 98.31 92 LEU A O 1
ATOM 701 N N . GLY A 1 93 ? -7.819 0.639 -3.527 1.00 97.38 93 GLY A N 1
ATOM 702 C CA . GLY A 1 93 ? -7.251 1.070 -2.249 1.00 97.38 93 GLY A CA 1
ATOM 703 C C . GLY A 1 93 ? -8.124 2.112 -1.547 1.00 97.38 93 GLY A C 1
ATOM 704 O O . GLY A 1 93 ? -8.478 1.921 -0.383 1.00 97.38 93 GLY A O 1
ATOM 705 N N . ILE A 1 94 ? -8.542 3.164 -2.265 1.00 95.62 94 ILE A N 1
ATOM 706 C CA . ILE A 1 94 ? -9.394 4.243 -1.727 1.00 95.62 94 ILE A CA 1
ATOM 707 C C . ILE A 1 94 ? -10.714 3.669 -1.212 1.00 95.62 94 ILE A C 1
ATOM 709 O O . ILE A 1 94 ? -11.110 3.910 -0.070 1.00 95.62 94 ILE A O 1
ATOM 713 N N . MET A 1 95 ? -11.386 2.868 -2.037 1.00 96.38 95 MET A N 1
ATOM 714 C CA . MET A 1 95 ? -12.673 2.274 -1.680 1.00 96.38 95 MET A CA 1
ATOM 715 C C . MET A 1 95 ? -12.548 1.309 -0.489 1.00 96.38 95 MET A C 1
ATOM 717 O O . MET A 1 95 ? -13.403 1.299 0.402 1.00 96.38 95 MET A O 1
ATOM 721 N N . ALA A 1 96 ? -11.459 0.538 -0.425 1.00 97.62 96 ALA A N 1
ATOM 722 C CA . ALA A 1 96 ? -11.190 -0.409 0.654 1.00 97.62 96 ALA A CA 1
ATOM 723 C C . ALA A 1 96 ? -10.913 0.262 2.006 1.00 97.62 96 ALA A C 1
ATOM 725 O O . ALA A 1 96 ? -11.146 -0.353 3.051 1.00 97.62 96 ALA A O 1
ATOM 726 N N . MET A 1 97 ? -10.463 1.522 2.025 1.00 95.50 97 MET A N 1
ATOM 727 C CA . MET A 1 97 ? -10.334 2.261 3.284 1.00 95.50 97 MET A CA 1
ATOM 728 C C . MET A 1 97 ? -11.683 2.387 3.983 1.00 95.50 97 MET A C 1
ATOM 730 O O . MET A 1 97 ? -11.740 2.178 5.193 1.00 95.50 97 MET A O 1
ATOM 734 N N . GLY A 1 98 ? -12.750 2.670 3.227 1.00 92.19 98 GLY A N 1
ATOM 735 C CA . GLY A 1 98 ? -14.107 2.860 3.740 1.00 92.19 98 GLY A CA 1
ATOM 736 C C . GLY A 1 98 ? -14.883 1.559 3.939 1.00 92.19 98 GLY A C 1
ATOM 737 O O . GLY A 1 98 ? -15.560 1.413 4.957 1.00 92.19 98 GLY A O 1
ATOM 738 N N . ARG A 1 99 ? -14.746 0.604 3.014 1.00 94.00 99 ARG A N 1
ATOM 739 C CA . ARG A 1 99 ? -15.546 -0.629 2.964 1.00 94.00 99 ARG A CA 1
ATOM 740 C C . ARG A 1 99 ? -14.922 -1.784 3.748 1.00 94.00 99 ARG A C 1
ATOM 742 O O . ARG A 1 99 ? -13.730 -2.044 3.629 1.00 94.00 99 ARG A O 1
ATOM 749 N N . ARG A 1 100 ? -15.734 -2.507 4.529 1.00 93.31 100 ARG A N 1
ATOM 750 C CA . ARG A 1 100 ? -15.322 -3.670 5.354 1.00 93.31 100 ARG A CA 1
ATOM 751 C C . ARG A 1 100 ? -16.143 -4.943 5.079 1.00 93.31 100 ARG A C 1
ATOM 753 O O . ARG A 1 100 ? -15.971 -5.957 5.753 1.00 93.31 100 ARG A O 1
ATOM 760 N N . ASP A 1 101 ? -16.976 -4.906 4.048 1.00 92.81 101 ASP A N 1
ATOM 761 C CA . ASP A 1 101 ? -17.988 -5.888 3.630 1.00 92.81 101 ASP A CA 1
ATOM 762 C C . ASP A 1 101 ? -17.458 -6.989 2.687 1.00 92.81 101 ASP A C 1
ATOM 764 O O . ASP A 1 101 ? -18.202 -7.529 1.877 1.00 92.81 101 ASP A O 1
ATOM 768 N N . GLY A 1 102 ? -16.162 -7.306 2.748 1.00 95.50 102 GLY A N 1
ATOM 769 C CA . GLY A 1 102 ? -15.495 -8.202 1.790 1.00 95.50 102 GLY A CA 1
ATOM 770 C C . GLY A 1 102 ? -14.686 -7.459 0.721 1.00 95.50 102 GLY A C 1
ATOM 771 O O . GLY A 1 102 ? -13.873 -8.051 0.012 1.00 95.50 102 GLY A O 1
ATOM 772 N N . PHE A 1 103 ? -14.861 -6.139 0.608 1.00 97.88 103 PHE A N 1
ATOM 773 C CA . PHE A 1 103 ? -14.149 -5.348 -0.395 1.00 97.88 103 PHE A CA 1
ATOM 774 C C . PHE A 1 103 ? -12.631 -5.295 -0.150 1.00 97.88 103 PHE A C 1
ATOM 776 O O . PHE A 1 103 ? -11.853 -5.305 -1.099 1.00 97.88 103 PHE A O 1
ATOM 783 N N . ARG A 1 104 ? -12.183 -5.290 1.115 1.00 98.12 104 ARG A N 1
ATOM 784 C CA . ARG A 1 104 ? -10.746 -5.307 1.457 1.00 98.12 104 ARG A CA 1
ATOM 785 C C . ARG A 1 104 ? -10.065 -6.584 0.980 1.00 98.12 104 ARG A C 1
ATOM 787 O O . ARG A 1 104 ? -8.923 -6.531 0.535 1.00 98.12 104 ARG A O 1
ATOM 794 N N . GLU A 1 105 ? -10.767 -7.708 1.044 1.00 98.44 105 GLU A N 1
ATOM 795 C CA . GLU A 1 105 ? -10.311 -9.003 0.552 1.00 98.44 105 GLU A CA 1
ATOM 796 C C . GLU A 1 105 ? -10.169 -8.985 -0.966 1.00 98.44 105 GLU A C 1
ATOM 798 O O . GLU A 1 105 ? -9.117 -9.359 -1.477 1.00 98.44 105 GLU A O 1
ATOM 803 N N . ALA A 1 106 ? -11.183 -8.488 -1.680 1.00 98.56 106 ALA A N 1
ATOM 804 C CA . ALA A 1 106 ? -11.121 -8.340 -3.132 1.00 98.56 106 ALA A CA 1
ATOM 805 C C . ALA A 1 106 ? -9.950 -7.434 -3.558 1.00 98.56 106 ALA A C 1
ATOM 807 O O . ALA A 1 106 ? -9.179 -7.794 -4.449 1.00 98.56 106 ALA A O 1
ATOM 808 N N . THR A 1 107 ? -9.750 -6.307 -2.864 1.00 98.69 107 THR A N 1
ATOM 809 C CA . THR A 1 107 ? -8.591 -5.429 -3.075 1.00 98.69 107 THR A CA 1
ATOM 810 C C . THR A 1 107 ? -7.274 -6.158 -2.808 1.00 98.69 107 THR A C 1
ATOM 812 O O . THR A 1 107 ? -6.349 -6.058 -3.612 1.00 98.69 107 THR A O 1
ATOM 815 N N . ALA A 1 108 ? -7.172 -6.922 -1.717 1.00 98.69 108 ALA A N 1
ATOM 816 C CA . ALA A 1 108 ? -5.965 -7.682 -1.398 1.00 98.69 108 ALA A CA 1
ATOM 817 C C . ALA A 1 108 ? -5.650 -8.748 -2.459 1.00 98.69 108 ALA A C 1
ATOM 819 O O . ALA A 1 108 ? -4.485 -8.900 -2.831 1.00 98.69 108 ALA A O 1
ATOM 820 N N . VAL A 1 109 ? -6.666 -9.436 -2.991 1.00 98.81 109 VAL A N 1
ATOM 821 C CA . VAL A 1 109 ? -6.508 -10.389 -4.100 1.00 98.81 109 VAL A CA 1
ATOM 822 C C . VAL A 1 109 ? -5.971 -9.679 -5.340 1.00 98.81 109 VAL A C 1
ATOM 824 O O . VAL A 1 109 ? -4.948 -10.103 -5.873 1.00 98.81 109 VAL A O 1
ATOM 827 N N . ALA A 1 110 ? -6.590 -8.570 -5.756 1.00 98.75 110 ALA A N 1
ATOM 828 C CA . ALA A 1 110 ? -6.155 -7.815 -6.931 1.00 98.75 110 ALA A CA 1
ATOM 829 C C . ALA A 1 110 ? -4.700 -7.326 -6.805 1.00 98.75 110 ALA A C 1
ATOM 831 O O . ALA A 1 110 ? -3.890 -7.540 -7.707 1.00 98.75 110 ALA A O 1
ATOM 832 N N . VAL A 1 111 ? -4.342 -6.736 -5.656 1.00 98.50 111 VAL A N 1
ATOM 833 C CA . VAL A 1 111 ? -2.973 -6.268 -5.376 1.00 98.50 111 VAL A CA 1
ATOM 834 C C . VAL A 1 111 ? -1.979 -7.426 -5.399 1.00 98.50 111 VAL A C 1
ATOM 836 O O . VAL A 1 111 ? -0.887 -7.276 -5.943 1.00 98.50 111 VAL A O 1
ATOM 839 N N . THR A 1 112 ? -2.345 -8.577 -4.832 1.00 98.69 112 THR A N 1
ATOM 840 C CA . THR A 1 112 ? -1.473 -9.758 -4.775 1.00 98.69 112 THR A CA 1
ATOM 841 C C . THR A 1 112 ? -1.236 -10.335 -6.163 1.00 98.69 112 THR A C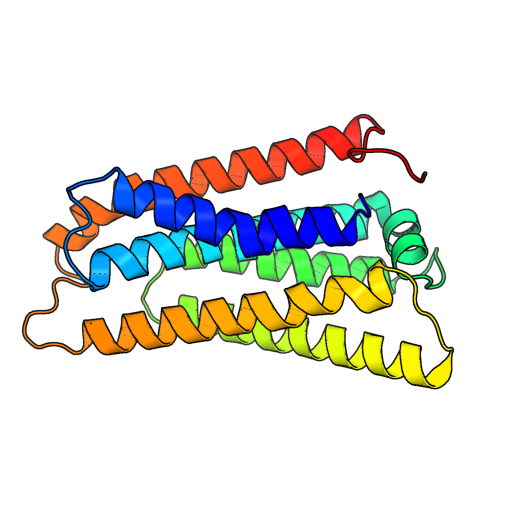 1
ATOM 843 O O . THR A 1 112 ? -0.084 -10.511 -6.545 1.00 98.69 112 THR A O 1
ATOM 846 N N . VAL A 1 113 ? -2.300 -10.576 -6.934 1.00 98.75 113 VAL A N 1
ATOM 847 C CA . VAL A 1 113 ? -2.203 -11.138 -8.290 1.00 98.75 113 VAL A CA 1
ATOM 848 C C . VAL A 1 113 ? -1.339 -10.251 -9.178 1.00 98.75 113 VAL A C 1
ATOM 850 O O . VAL A 1 113 ? -0.401 -10.743 -9.801 1.00 98.75 113 VAL A O 1
ATOM 853 N N . PHE A 1 114 ? -1.604 -8.943 -9.186 1.00 98.56 114 PHE A N 1
ATOM 854 C CA . PHE A 1 114 ? -0.832 -8.009 -9.999 1.00 98.56 114 PHE A CA 1
ATOM 855 C C . PHE A 1 114 ? 0.636 -7.950 -9.564 1.00 98.56 114 PHE A C 1
ATOM 857 O O . PHE A 1 114 ? 1.531 -8.044 -10.398 1.00 98.56 114 PHE A O 1
ATOM 864 N N . SER A 1 115 ? 0.898 -7.825 -8.259 1.00 97.75 115 SER A N 1
ATOM 865 C CA . SER A 1 115 ? 2.266 -7.614 -7.770 1.00 97.75 115 SER A CA 1
ATOM 866 C C . SER A 1 115 ? 3.128 -8.874 -7.891 1.00 97.75 115 SER A C 1
ATOM 868 O O . SER A 1 115 ? 4.290 -8.782 -8.277 1.00 97.75 115 SER A O 1
ATOM 870 N N . VAL A 1 116 ? 2.563 -10.056 -7.617 1.00 98.50 116 VAL A N 1
ATOM 871 C CA . VAL A 1 116 ? 3.260 -11.336 -7.819 1.00 98.50 116 VAL A CA 1
ATOM 872 C C . VAL A 1 116 ? 3.485 -11.589 -9.307 1.00 98.50 116 VAL A C 1
ATOM 874 O O . VAL A 1 116 ? 4.593 -11.958 -9.685 1.00 98.50 116 VAL A O 1
ATOM 877 N N . GLY A 1 117 ? 2.480 -11.333 -10.153 1.00 98.38 117 GLY A N 1
ATOM 878 C CA . GLY A 1 117 ? 2.618 -11.428 -11.607 1.00 98.38 117 GLY A CA 1
ATOM 879 C C . GLY A 1 117 ? 3.741 -10.537 -12.141 1.00 98.38 117 GLY A C 1
ATOM 880 O O . GLY A 1 117 ? 4.612 -11.024 -12.853 1.00 98.38 117 GLY A O 1
ATOM 881 N N . ALA A 1 118 ? 3.792 -9.271 -11.712 1.00 97.06 118 ALA A N 1
ATOM 882 C CA . ALA A 1 118 ? 4.875 -8.357 -12.067 1.00 97.06 118 ALA A CA 1
ATOM 883 C C . ALA A 1 118 ? 6.246 -8.899 -11.635 1.00 97.06 118 ALA A C 1
ATOM 885 O O . ALA A 1 118 ? 7.183 -8.903 -12.429 1.00 97.06 118 ALA A O 1
ATOM 886 N N . THR A 1 119 ? 6.371 -9.411 -10.405 1.00 98.44 119 THR A N 1
ATOM 887 C CA . THR A 1 119 ? 7.629 -10.015 -9.945 1.00 98.44 119 THR A CA 1
ATOM 888 C C . THR A 1 119 ? 8.041 -11.231 -10.759 1.00 98.44 119 THR A C 1
ATOM 890 O O . THR A 1 119 ? 9.226 -11.364 -11.049 1.00 98.44 119 THR A O 1
ATOM 893 N N . ILE A 1 120 ? 7.103 -12.087 -11.168 1.00 98.62 120 ILE A N 1
ATOM 894 C CA . ILE A 1 120 ? 7.412 -13.208 -12.063 1.00 98.62 120 ILE A CA 1
ATOM 895 C C . ILE A 1 120 ? 7.974 -12.678 -13.387 1.00 98.62 120 ILE A C 1
ATOM 897 O O . ILE A 1 120 ? 9.039 -13.128 -13.797 1.00 98.62 120 ILE A O 1
ATOM 901 N N . THR A 1 121 ? 7.328 -11.684 -14.008 1.00 97.88 121 THR A N 1
ATOM 902 C CA . THR A 1 121 ? 7.812 -11.069 -15.257 1.00 97.88 121 THR A CA 1
ATOM 903 C C . THR A 1 121 ? 9.227 -10.508 -15.110 1.00 97.88 121 THR A C 1
ATOM 905 O O . THR A 1 121 ? 10.080 -10.770 -15.952 1.00 97.88 121 THR A O 1
ATOM 908 N N . HIS A 1 122 ? 9.505 -9.787 -14.022 1.00 97.75 122 HIS A N 1
ATOM 909 C CA . HIS A 1 122 ? 10.839 -9.249 -13.754 1.00 97.75 122 HIS A CA 1
ATOM 910 C C . HIS A 1 122 ? 11.887 -10.347 -13.526 1.00 97.75 122 HIS A C 1
ATOM 912 O O . HIS A 1 122 ? 13.001 -10.249 -14.027 1.00 97.75 122 HIS A O 1
ATOM 918 N N . VAL A 1 123 ? 11.552 -11.406 -12.781 1.00 98.50 123 VAL A N 1
ATOM 919 C CA . VAL A 1 123 ? 12.471 -12.531 -12.546 1.00 98.50 123 VAL A CA 1
ATOM 920 C C . VAL A 1 123 ? 12.790 -13.261 -13.846 1.00 98.50 123 VAL A C 1
ATOM 922 O O . VAL A 1 123 ? 13.951 -13.593 -14.065 1.00 98.50 123 VAL A O 1
ATOM 925 N N . L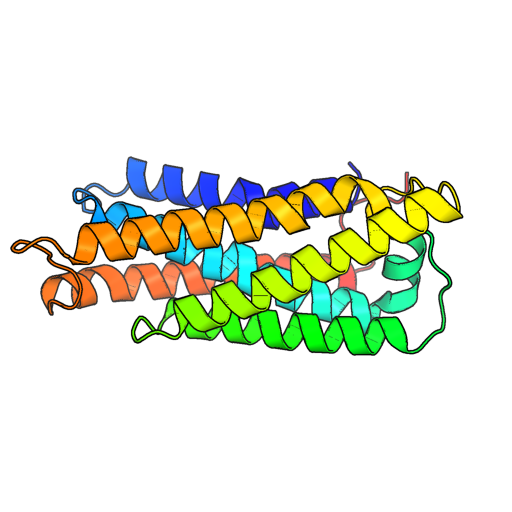EU A 1 124 ? 11.799 -13.485 -14.712 1.00 98.62 124 LEU A N 1
ATOM 926 C CA . LEU A 1 124 ? 12.029 -14.094 -16.023 1.00 98.62 124 LEU A CA 1
ATOM 927 C C . LEU A 1 124 ? 12.977 -13.238 -16.873 1.00 98.62 124 LEU A C 1
ATOM 929 O O . LEU A 1 124 ? 13.969 -13.765 -17.363 1.00 98.62 124 LEU A O 1
ATOM 933 N N . ASP A 1 125 ? 12.757 -11.921 -16.942 1.00 98.38 125 ASP A N 1
ATOM 934 C CA . ASP A 1 125 ? 13.673 -11.010 -17.642 1.00 98.38 125 ASP A CA 1
ATOM 935 C C . ASP A 1 125 ? 15.094 -11.055 -17.053 1.00 98.38 125 ASP A C 1
ATOM 937 O O . ASP A 1 125 ? 16.066 -11.168 -17.793 1.00 98.38 125 ASP A O 1
ATOM 941 N N . ILE A 1 126 ? 15.244 -11.057 -15.723 1.00 98.50 126 ILE A N 1
ATOM 942 C CA . ILE A 1 126 ? 16.561 -11.187 -15.074 1.00 98.50 126 ILE A CA 1
ATOM 943 C C . ILE A 1 126 ? 17.268 -12.479 -15.503 1.00 98.50 126 ILE A C 1
ATOM 945 O O . ILE A 1 126 ? 18.472 -12.455 -15.761 1.00 98.50 126 ILE A O 1
ATOM 949 N N . LEU A 1 127 ? 16.546 -13.600 -15.559 1.00 98.50 127 LEU A N 1
ATOM 950 C CA . LEU A 1 127 ? 17.113 -14.896 -15.937 1.00 98.50 127 LEU A CA 1
ATOM 951 C C . LEU A 1 127 ? 17.500 -14.954 -17.420 1.00 98.50 127 LEU A C 1
ATOM 953 O O . LEU A 1 127 ? 18.496 -15.589 -17.757 1.00 98.50 127 LEU A O 1
ATOM 957 N N . GLU A 1 128 ? 16.732 -14.302 -18.291 1.00 98.44 128 GLU A N 1
ATOM 958 C CA . GLU A 1 128 ? 16.948 -14.316 -19.741 1.00 98.44 128 GLU A CA 1
ATOM 959 C C . GLU A 1 128 ? 18.020 -13.318 -20.194 1.00 98.44 128 GLU A C 1
ATOM 961 O O . GLU A 1 128 ? 18.830 -13.633 -21.067 1.00 98.44 128 GLU A O 1
ATOM 966 N N . THR A 1 129 ? 18.043 -12.118 -19.609 1.00 98.19 129 THR A N 1
ATOM 967 C CA . THR A 1 129 ? 18.842 -10.987 -20.111 1.00 98.19 129 THR A CA 1
ATOM 968 C C . THR A 1 129 ? 19.935 -10.531 -19.148 1.00 98.19 129 THR A C 1
ATOM 970 O O . THR A 1 129 ? 20.827 -9.778 -19.540 1.00 98.19 129 THR A O 1
ATOM 973 N N . GLY A 1 130 ? 19.891 -10.961 -17.883 1.00 97.94 130 GLY A N 1
ATOM 974 C CA . GLY A 1 130 ? 20.783 -10.455 -16.839 1.00 97.94 130 GLY A CA 1
ATOM 975 C C . GLY A 1 130 ? 20.514 -8.994 -16.459 1.00 97.94 130 GLY A C 1
ATOM 976 O O . GLY A 1 130 ? 21.373 -8.355 -15.849 1.00 97.94 130 GLY A O 1
ATOM 977 N N . ASN A 1 131 ? 19.349 -8.437 -16.813 1.00 97.75 131 ASN A N 1
ATOM 978 C CA . ASN A 1 131 ? 18.987 -7.053 -16.521 1.00 97.75 131 ASN A CA 1
ATOM 979 C C . ASN A 1 131 ? 18.790 -6.821 -15.012 1.00 97.75 131 ASN A C 1
ATOM 981 O O . ASN A 1 131 ? 17.712 -7.030 -14.456 1.00 97.75 131 ASN A O 1
ATOM 985 N N . LEU A 1 132 ? 19.834 -6.333 -14.338 1.00 96.88 132 LEU A N 1
ATOM 986 C CA . LEU A 1 132 ? 19.808 -6.055 -12.901 1.00 96.88 132 LEU A CA 1
ATOM 987 C C . LEU A 1 132 ? 19.406 -4.615 -12.540 1.00 96.88 132 LEU A C 1
ATOM 989 O O . LEU A 1 132 ? 19.615 -4.198 -11.396 1.00 96.88 132 LEU A O 1
ATOM 993 N N . ALA A 1 133 ? 18.824 -3.849 -13.472 1.00 95.56 133 ALA A N 1
ATOM 994 C CA . ALA A 1 133 ? 18.398 -2.476 -13.209 1.00 95.56 133 ALA A CA 1
ATOM 995 C C . ALA A 1 133 ? 17.529 -2.389 -11.932 1.00 95.56 133 ALA A C 1
ATOM 997 O O . ALA A 1 133 ? 16.713 -3.281 -11.683 1.00 95.56 133 ALA A O 1
ATOM 998 N N . PRO A 1 134 ? 17.652 -1.334 -11.100 1.00 92.44 134 PRO A N 1
ATOM 999 C CA . PRO A 1 134 ? 16.946 -1.269 -9.817 1.00 92.44 134 PRO A CA 1
ATOM 1000 C C . PRO A 1 134 ? 15.416 -1.376 -9.918 1.00 92.44 134 PRO A C 1
ATOM 1002 O O . PRO A 1 134 ? 14.781 -1.910 -9.007 1.00 92.44 134 PRO A O 1
ATOM 1005 N N . GLY A 1 135 ? 14.817 -0.883 -11.008 1.00 91.62 135 GLY A N 1
ATOM 1006 C CA . GLY A 1 135 ? 13.387 -1.048 -11.280 1.00 91.62 135 GLY A CA 1
ATOM 1007 C C . GLY A 1 135 ? 12.993 -2.488 -11.623 1.00 91.62 135 GLY A C 1
ATOM 1008 O O . GLY A 1 135 ? 11.860 -2.868 -11.357 1.00 91.62 135 GLY A O 1
ATOM 1009 N N . ASN A 1 136 ? 13.928 -3.294 -12.135 1.00 96.19 136 ASN A N 1
ATOM 1010 C CA . ASN A 1 136 ? 13.733 -4.710 -12.449 1.00 96.19 136 ASN A CA 1
ATOM 1011 C C . ASN A 1 136 ? 14.024 -5.631 -11.260 1.00 96.19 136 ASN A C 1
ATOM 1013 O O . ASN A 1 136 ? 13.458 -6.709 -11.157 1.00 96.19 136 ASN A O 1
ATOM 1017 N N . THR A 1 137 ? 14.912 -5.224 -10.349 1.00 95.62 137 THR A N 1
ATOM 1018 C CA . THR A 1 137 ? 15.381 -6.067 -9.237 1.00 95.62 137 THR A CA 1
ATOM 1019 C C . THR A 1 137 ? 14.815 -5.618 -7.896 1.00 95.62 137 THR A C 1
ATOM 1021 O O . THR A 1 137 ? 13.967 -6.288 -7.306 1.00 95.62 137 THR A O 1
ATOM 1024 N N . VAL A 1 138 ? 15.262 -4.460 -7.409 1.00 93.69 138 VAL A N 1
ATOM 1025 C CA . VAL A 1 138 ? 14.996 -3.951 -6.056 1.00 93.69 138 VAL A CA 1
ATOM 1026 C C . VAL A 1 138 ? 13.503 -3.702 -5.834 1.00 93.69 138 VAL A C 1
ATOM 1028 O O . VAL A 1 138 ? 12.978 -4.019 -4.766 1.00 93.69 138 VAL A O 1
ATOM 1031 N N . GLN A 1 139 ? 12.789 -3.210 -6.851 1.00 90.62 139 GLN A N 1
ATOM 1032 C CA . GLN A 1 139 ? 11.344 -2.952 -6.785 1.00 90.62 139 GLN A CA 1
ATOM 1033 C C . GLN A 1 139 ? 10.521 -4.204 -6.410 1.00 90.62 139 GLN A C 1
ATOM 1035 O O . GLN A 1 139 ? 9.484 -4.074 -5.746 1.00 90.62 139 GLN A O 1
ATOM 1040 N N . ASN A 1 140 ? 11.004 -5.412 -6.731 1.00 95.38 140 ASN A N 1
ATOM 1041 C CA . ASN A 1 140 ? 10.315 -6.664 -6.399 1.00 95.38 140 ASN A CA 1
ATOM 1042 C C . ASN A 1 140 ? 10.177 -6.910 -4.894 1.00 95.38 140 ASN A C 1
ATOM 1044 O O . ASN A 1 140 ? 9.233 -7.575 -4.469 1.00 95.38 140 ASN A O 1
ATOM 1048 N N . ILE A 1 141 ? 11.046 -6.315 -4.069 1.00 95.44 141 ILE A N 1
ATOM 1049 C CA . ILE A 1 141 ? 10.917 -6.382 -2.608 1.00 95.44 141 ILE A CA 1
ATOM 1050 C C . ILE A 1 141 ? 9.560 -5.816 -2.179 1.00 95.44 141 ILE A C 1
ATOM 1052 O O . ILE A 1 141 ? 8.841 -6.450 -1.411 1.00 95.44 141 ILE A O 1
ATOM 1056 N N . SER A 1 142 ? 9.165 -4.652 -2.705 1.00 93.00 142 SER A N 1
ATOM 1057 C CA . SER A 1 142 ? 7.854 -4.063 -2.397 1.00 93.00 142 SER A CA 1
ATOM 1058 C C . SER A 1 142 ? 6.708 -4.831 -3.056 1.00 93.00 142 SER A C 1
ATOM 1060 O O . SER A 1 142 ? 5.655 -4.979 -2.432 1.00 93.00 142 SER A O 1
ATOM 1062 N N . ASN A 1 143 ? 6.915 -5.364 -4.266 1.00 95.50 143 ASN A N 1
ATOM 1063 C CA . ASN A 1 143 ? 5.905 -6.165 -4.964 1.00 95.50 143 ASN A CA 1
ATOM 1064 C C . ASN A 1 143 ? 5.496 -7.407 -4.160 1.00 95.50 143 ASN A C 1
ATOM 1066 O O . ASN A 1 143 ? 4.329 -7.777 -4.187 1.00 95.50 143 ASN A O 1
ATOM 1070 N N . LEU A 1 144 ? 6.409 -8.008 -3.394 1.00 97.81 144 LEU A N 1
ATOM 1071 C CA . LEU A 1 144 ? 6.095 -9.158 -2.542 1.00 97.81 144 LEU A CA 1
ATOM 1072 C C . LEU A 1 144 ? 5.740 -8.762 -1.103 1.00 97.81 144 LEU A C 1
ATOM 1074 O O . LEU A 1 144 ? 4.771 -9.272 -0.537 1.00 97.81 144 LEU A O 1
ATOM 1078 N N . LEU A 1 145 ? 6.485 -7.831 -0.500 1.00 97.81 145 LEU A N 1
ATOM 1079 C CA . LEU A 1 145 ? 6.309 -7.481 0.911 1.00 97.81 145 LEU A CA 1
ATOM 1080 C C . LEU A 1 145 ? 4.956 -6.814 1.175 1.00 97.81 145 LEU A C 1
ATOM 1082 O O . LEU A 1 145 ? 4.288 -7.138 2.154 1.00 97.81 145 LEU A O 1
ATOM 1086 N N . ARG A 1 146 ? 4.517 -5.900 0.307 1.00 96.56 146 ARG A N 1
ATOM 1087 C CA . ARG A 1 146 ? 3.252 -5.182 0.498 1.00 96.56 146 ARG A CA 1
ATOM 1088 C C . ARG A 1 146 ? 2.021 -6.101 0.474 1.00 96.56 146 ARG A C 1
ATOM 1090 O O . ARG A 1 146 ? 1.245 -6.013 1.427 1.00 96.56 146 ARG A O 1
ATOM 1097 N N . PRO A 1 147 ? 1.794 -6.967 -0.537 1.00 97.56 147 PRO A N 1
ATOM 1098 C CA . PRO A 1 147 ? 0.667 -7.895 -0.487 1.00 97.56 147 PRO A CA 1
ATOM 1099 C C . PRO A 1 147 ? 0.782 -8.877 0.682 1.00 97.56 147 PRO A C 1
ATOM 1101 O O . PRO A 1 147 ? -0.232 -9.157 1.313 1.00 97.56 147 PRO A O 1
ATOM 1104 N N . ALA A 1 148 ? 1.989 -9.323 1.054 1.00 98.56 148 ALA A N 1
ATOM 1105 C CA . ALA A 1 148 ? 2.173 -10.172 2.233 1.00 98.56 148 ALA A CA 1
ATOM 1106 C C . ALA A 1 148 ? 1.728 -9.474 3.533 1.00 98.56 148 ALA A C 1
ATOM 1108 O O . ALA A 1 148 ? 0.984 -10.058 4.324 1.00 98.56 148 ALA A O 1
ATOM 1109 N N . LEU A 1 149 ? 2.117 -8.207 3.733 1.00 98.44 149 LEU A N 1
ATOM 1110 C CA . LEU A 1 149 ? 1.655 -7.390 4.860 1.00 98.44 149 LEU A CA 1
ATOM 1111 C C . LEU A 1 149 ? 0.134 -7.216 4.824 1.00 98.44 149 LEU A C 1
ATOM 1113 O O . LEU A 1 149 ? -0.531 -7.435 5.836 1.00 98.44 149 LEU A O 1
ATOM 1117 N N . LEU A 1 150 ? -0.427 -6.861 3.666 1.00 98.25 150 LEU A N 1
ATOM 1118 C CA . LEU A 1 150 ? -1.862 -6.634 3.514 1.00 98.25 150 LEU A CA 1
ATOM 1119 C C . LEU A 1 150 ? -2.670 -7.898 3.837 1.00 98.25 150 LEU A C 1
ATOM 1121 O O . LEU A 1 150 ? -3.585 -7.840 4.655 1.00 98.25 150 LEU A O 1
ATOM 1125 N N . VAL A 1 151 ? -2.299 -9.046 3.263 1.00 98.69 151 VAL A N 1
ATOM 1126 C CA . VAL A 1 151 ? -2.942 -10.344 3.525 1.00 98.69 151 VAL A CA 1
ATOM 1127 C C . VAL A 1 151 ? -2.775 -10.752 4.989 1.00 98.69 151 VAL A C 1
ATOM 1129 O O . VAL A 1 151 ? -3.747 -11.176 5.621 1.00 98.69 151 VAL A O 1
ATOM 1132 N N . GLY A 1 152 ? -1.576 -10.594 5.555 1.00 98.69 152 GLY A N 1
ATOM 1133 C CA . GLY A 1 152 ? -1.285 -10.939 6.945 1.00 98.69 152 GLY A CA 1
ATOM 1134 C C . GLY A 1 152 ? -2.121 -10.133 7.941 1.00 98.69 152 GLY A C 1
ATOM 1135 O O . GLY A 1 152 ? -2.808 -10.713 8.788 1.00 98.69 152 GLY A O 1
ATOM 1136 N N . PHE A 1 153 ? -2.126 -8.803 7.813 1.00 98.69 153 PHE A N 1
ATOM 1137 C CA . PHE A 1 153 ? -2.900 -7.923 8.692 1.00 98.69 153 PHE A CA 1
ATOM 1138 C C . PHE A 1 153 ? -4.407 -8.048 8.476 1.00 98.69 153 PHE A C 1
ATOM 1140 O O . PHE A 1 153 ? -5.158 -8.021 9.452 1.00 98.69 153 PHE A O 1
ATOM 1147 N N . LEU A 1 154 ? -4.864 -8.257 7.238 1.00 98.38 154 LEU A N 1
ATOM 1148 C CA . LEU A 1 154 ? -6.282 -8.481 6.961 1.00 98.38 154 LEU A CA 1
ATOM 1149 C C . LEU A 1 154 ? -6.757 -9.797 7.585 1.00 98.38 154 LEU A C 1
ATOM 1151 O O . LEU A 1 154 ? -7.769 -9.821 8.284 1.00 98.38 154 LEU A O 1
ATOM 1155 N N . THR A 1 155 ? -5.975 -10.868 7.441 1.00 98.56 155 THR A N 1
ATOM 1156 C CA . THR A 1 155 ? -6.250 -12.158 8.092 1.00 98.56 155 THR A CA 1
ATOM 1157 C C . THR A 1 155 ? -6.274 -12.018 9.613 1.00 98.56 155 THR A C 1
ATOM 1159 O O . THR A 1 155 ? -7.165 -12.556 10.273 1.00 98.56 155 THR A O 1
ATOM 1162 N N . ALA A 1 156 ? -5.326 -11.275 10.191 1.00 98.25 156 ALA A N 1
ATOM 1163 C CA . ALA A 1 156 ? -5.304 -11.002 11.624 1.00 98.25 156 ALA A CA 1
ATOM 1164 C C . ALA A 1 156 ? -6.543 -10.215 12.085 1.00 98.25 156 ALA A C 1
ATOM 1166 O O . ALA A 1 156 ? -7.107 -10.559 13.125 1.00 98.25 156 ALA A O 1
ATOM 1167 N N . SER A 1 157 ? -6.993 -9.220 11.307 1.00 97.69 157 SER A N 1
ATOM 1168 C CA . SER A 1 157 ? -8.220 -8.452 11.578 1.00 97.69 157 SER A CA 1
ATOM 1169 C C . SER A 1 157 ? -9.430 -9.373 11.603 1.00 97.69 157 SER A C 1
ATOM 1171 O O . SER A 1 157 ? -10.141 -9.424 12.601 1.00 97.69 157 SER A O 1
ATOM 1173 N N . ARG A 1 158 ? -9.598 -10.213 10.575 1.00 96.50 158 ARG A N 1
ATOM 1174 C CA . ARG A 1 158 ? -10.717 -11.165 10.508 1.00 96.50 158 ARG A CA 1
ATOM 1175 C C . ARG A 1 158 ? -10.709 -12.198 11.622 1.00 96.50 158 ARG A C 1
ATOM 1177 O O . ARG A 1 158 ? -11.770 -12.656 12.024 1.00 96.50 158 ARG A O 1
ATOM 1184 N N . ARG A 1 159 ? -9.538 -12.582 12.131 1.00 96.38 159 ARG A N 1
ATOM 1185 C CA . ARG A 1 159 ? -9.445 -13.468 13.301 1.00 96.38 159 ARG A CA 1
ATOM 1186 C C . ARG A 1 159 ? -9.859 -12.760 14.590 1.00 96.38 159 ARG A C 1
ATOM 1188 O O . ARG A 1 159 ? -10.546 -13.380 15.391 1.00 96.38 159 ARG A O 1
ATOM 1195 N N . ALA A 1 160 ? -9.469 -11.499 14.781 1.00 95.56 160 ALA A N 1
ATOM 1196 C CA . ALA A 1 160 ? -9.880 -10.709 15.946 1.00 95.56 160 ALA A CA 1
ATOM 1197 C C . ALA A 1 160 ? -11.402 -10.463 15.952 1.00 95.56 160 ALA A C 1
ATOM 1199 O O . ALA A 1 160 ? -12.067 -10.648 16.965 1.00 95.56 160 ALA A O 1
ATOM 1200 N N . GLU A 1 161 ? -11.970 -10.188 14.778 1.00 94.81 161 GLU A N 1
ATOM 1201 C CA . GLU A 1 161 ? -13.408 -9.958 14.571 1.00 94.81 161 GLU A CA 1
ATOM 1202 C C . GLU A 1 161 ? -14.307 -11.161 14.905 1.00 94.81 161 GLU A C 1
ATOM 1204 O O . GLU A 1 161 ? -15.505 -10.993 15.090 1.00 94.81 161 GLU A O 1
ATOM 1209 N N . ARG A 1 162 ? -13.753 -12.378 14.993 1.00 93.38 162 ARG A N 1
ATOM 1210 C CA . ARG A 1 162 ? -14.508 -13.598 15.339 1.00 93.38 162 ARG A CA 1
ATOM 1211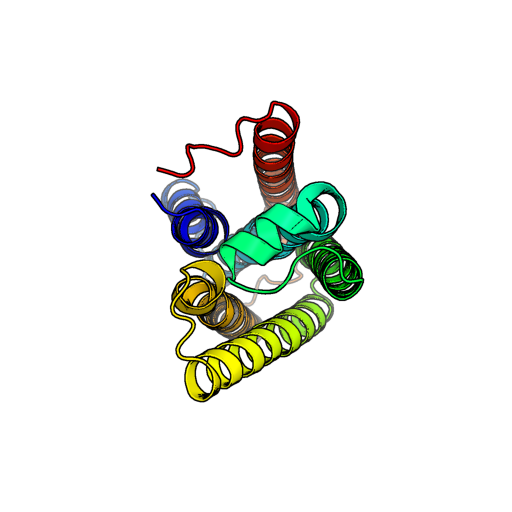 C C . ARG A 1 162 ? -14.722 -13.785 16.844 1.00 93.38 162 ARG A C 1
ATOM 1213 O O . ARG A 1 162 ? -15.408 -14.728 17.229 1.00 93.38 162 ARG A O 1
ATOM 1220 N N . SER A 1 163 ? -14.106 -12.953 17.683 1.00 91.19 163 SER A N 1
ATOM 1221 C CA . SER A 1 163 ? -14.308 -12.995 19.134 1.00 91.19 163 SER A CA 1
ATOM 1222 C C . SER A 1 163 ? -15.758 -12.658 19.495 1.00 91.19 163 SER A C 1
ATOM 1224 O O . SER A 1 163 ? -16.349 -11.768 18.886 1.00 91.19 163 SER A O 1
ATOM 1226 N N . THR A 1 164 ? -16.320 -13.317 20.512 1.00 87.75 164 THR A N 1
ATOM 1227 C CA . THR A 1 164 ? -17.670 -13.013 21.029 1.00 87.75 164 THR A CA 1
ATOM 1228 C C . THR A 1 164 ? -17.783 -11.586 21.554 1.00 87.75 164 THR A C 1
ATOM 1230 O O . THR A 1 164 ? -18.841 -10.975 21.450 1.00 87.75 164 THR A O 1
ATOM 1233 N N . ASP A 1 165 ? -16.672 -11.042 22.049 1.00 89.75 165 ASP A N 1
ATOM 1234 C CA . ASP A 1 165 ? -16.591 -9.691 22.605 1.00 89.75 165 ASP A CA 1
ATOM 1235 C C . ASP A 1 165 ? -16.086 -8.673 21.569 1.00 89.75 165 ASP A C 1
ATOM 1237 O O . ASP A 1 165 ? -15.615 -7.590 21.928 1.00 89.75 165 ASP A O 1
ATOM 1241 N N . SER A 1 166 ? -16.112 -9.024 20.276 1.00 92.81 166 SER A N 1
ATOM 1242 C CA . SER A 1 166 ? -15.602 -8.138 19.235 1.00 92.81 166 SER A CA 1
ATOM 1243 C C . SER A 1 166 ? -16.411 -6.846 19.173 1.00 92.81 166 SER A C 1
ATOM 1245 O O . SER A 1 166 ? -17.632 -6.847 19.033 1.00 92.81 166 SER A O 1
ATOM 1247 N N . GLU A 1 167 ? -15.711 -5.714 19.213 1.00 93.50 167 GLU A N 1
ATOM 1248 C CA . GLU A 1 167 ? -16.337 -4.415 18.979 1.00 93.50 167 GLU A CA 1
ATOM 1249 C C . GLU A 1 167 ? -16.492 -4.093 17.484 1.00 93.50 167 GLU A C 1
ATOM 1251 O O . GLU A 1 167 ? -17.120 -3.090 17.141 1.00 93.50 167 GLU A O 1
ATOM 1256 N N . ALA A 1 168 ? -15.924 -4.899 16.582 1.00 89.25 168 ALA A N 1
ATOM 1257 C CA . ALA A 1 168 ? -15.944 -4.619 15.153 1.00 89.25 168 ALA A CA 1
ATOM 1258 C C . ALA A 1 168 ? -17.376 -4.600 14.597 1.00 89.25 168 ALA A C 1
ATOM 1260 O O . ALA A 1 168 ? -18.183 -5.480 14.875 1.00 89.25 168 ALA A O 1
ATOM 1261 N N . GLY A 1 169 ? -17.698 -3.574 13.806 1.00 85.94 169 GLY A N 1
ATOM 1262 C CA . GLY A 1 169 ? -19.052 -3.363 13.283 1.00 85.94 169 GLY A CA 1
ATOM 1263 C C . GLY A 1 169 ? -20.051 -2.800 14.303 1.00 85.94 169 GLY A C 1
ATOM 1264 O O . GLY A 1 169 ? -21.172 -2.468 13.925 1.00 85.94 169 GLY A O 1
ATOM 1265 N N . SER A 1 170 ? -19.666 -2.627 15.574 1.00 93.50 170 SER A N 1
ATOM 1266 C CA . SER A 1 170 ? -20.495 -1.898 16.537 1.00 93.50 170 SER A CA 1
ATOM 1267 C C . SER A 1 170 ? -20.548 -0.403 16.204 1.00 93.50 170 SER A C 1
ATOM 1269 O O . SER A 1 170 ? -19.589 0.174 15.684 1.00 93.50 170 SER A O 1
ATOM 1271 N N . VAL A 1 171 ? -21.636 0.265 16.601 1.00 94.88 171 VAL A N 1
ATOM 1272 C CA . VAL A 1 171 ? -21.788 1.726 16.453 1.00 94.88 171 VAL A CA 1
ATOM 1273 C C . VAL A 1 171 ? -20.623 2.477 17.107 1.00 94.88 171 VAL A C 1
ATOM 1275 O O . VAL A 1 171 ? -20.113 3.446 16.549 1.00 94.88 171 VAL A O 1
ATOM 1278 N N . ARG A 1 172 ? -20.150 2.005 18.269 1.00 94.50 172 ARG A N 1
ATOM 1279 C CA . ARG A 1 172 ? -19.013 2.601 18.987 1.00 94.50 172 ARG A CA 1
ATOM 1280 C C . ARG A 1 172 ? -17.715 2.489 18.191 1.00 94.50 172 ARG A C 1
ATOM 1282 O O . ARG A 1 172 ? -16.940 3.445 18.163 1.00 94.50 172 ARG A O 1
ATOM 1289 N N . PHE A 1 173 ? -17.467 1.335 17.579 1.00 96.00 173 PHE A N 1
ATOM 1290 C CA . PHE A 1 173 ? -16.277 1.126 16.764 1.00 96.00 173 PHE A CA 1
ATOM 1291 C C . PHE A 1 173 ? -16.320 1.973 15.497 1.00 96.00 173 PHE A C 1
ATOM 1293 O O . PHE A 1 173 ? -15.336 2.642 15.202 1.00 96.00 173 PHE A O 1
ATOM 1300 N N . GLU A 1 174 ? -17.454 2.030 14.796 1.00 95.31 174 GLU A N 1
ATOM 1301 C CA . GLU A 1 174 ? -17.573 2.863 13.595 1.00 95.31 174 GLU A CA 1
ATOM 1302 C C . GLU A 1 174 ? -17.468 4.361 13.914 1.00 95.31 174 GLU A C 1
ATOM 1304 O O . GLU A 1 174 ? -16.751 5.083 13.219 1.00 95.31 174 GLU A O 1
ATOM 1309 N N . ALA A 1 175 ? -18.066 4.826 15.017 1.00 95.75 175 ALA A N 1
ATOM 1310 C CA . ALA A 1 175 ? -17.913 6.207 15.483 1.00 95.75 175 ALA A CA 1
ATOM 1311 C C . ALA A 1 175 ? -16.453 6.548 15.831 1.00 95.75 175 ALA A C 1
ATOM 1313 O O . ALA A 1 175 ? -15.971 7.639 15.529 1.00 95.75 175 ALA A O 1
ATOM 1314 N N . TRP A 1 176 ? -15.720 5.607 16.435 1.00 96.75 176 TRP A N 1
ATOM 1315 C CA . TRP A 1 176 ? -14.286 5.756 16.688 1.00 96.75 176 TRP A CA 1
ATOM 1316 C C . TRP A 1 176 ? -13.467 5.726 15.385 1.00 96.75 176 TRP A C 1
ATOM 1318 O O . TRP A 1 176 ? -12.531 6.510 15.215 1.00 96.75 176 TRP A O 1
ATOM 1328 N N . ARG A 1 177 ? -13.809 4.846 14.449 1.00 96.31 177 ARG A N 1
ATOM 1329 C CA . ARG A 1 177 ? -13.052 4.600 13.219 1.00 96.31 177 ARG A CA 1
ATOM 1330 C C . ARG A 1 177 ? -13.193 5.726 12.198 1.00 96.31 177 ARG A C 1
ATOM 1332 O O . ARG A 1 177 ? -12.193 6.109 11.595 1.00 96.31 177 ARG A O 1
ATOM 1339 N N . ALA A 1 178 ? -14.399 6.252 11.995 1.00 94.69 178 ALA A N 1
ATOM 1340 C CA . ALA A 1 178 ? -14.712 7.211 10.933 1.00 94.69 178 ALA A CA 1
ATOM 1341 C C . ALA A 1 178 ? -13.733 8.405 10.827 1.00 94.69 178 ALA A C 1
ATOM 1343 O O . ALA A 1 178 ? -13.163 8.593 9.747 1.00 94.69 178 ALA A O 1
ATOM 1344 N N . PRO A 1 179 ? -13.440 9.170 11.902 1.00 94.31 179 PRO A N 1
ATOM 1345 C CA . PRO A 1 179 ? -12.502 10.293 11.811 1.00 94.31 179 PRO A CA 1
ATOM 1346 C C . PRO A 1 179 ? -11.065 9.850 11.484 1.00 94.31 179 PRO A C 1
ATOM 1348 O O . PRO A 1 179 ? -10.336 10.560 10.793 1.00 94.31 179 PRO A O 1
ATOM 1351 N N . ARG A 1 180 ? -10.652 8.653 11.922 1.00 95.00 180 ARG A N 1
ATOM 1352 C CA . ARG A 1 180 ? -9.315 8.093 11.647 1.00 95.00 180 ARG A CA 1
ATOM 1353 C C . ARG A 1 180 ? -9.185 7.634 10.201 1.00 95.00 180 ARG A C 1
ATOM 1355 O O . ARG A 1 180 ? -8.150 7.864 9.583 1.00 95.00 180 ARG A O 1
ATOM 1362 N N . ALA A 1 181 ? -10.241 7.040 9.648 1.00 93.31 181 ALA A N 1
ATOM 1363 C CA . ALA A 1 181 ? -10.297 6.670 8.239 1.00 93.31 181 ALA A CA 1
ATOM 1364 C C . ALA A 1 181 ? -10.222 7.908 7.330 1.00 93.31 181 ALA A C 1
ATOM 1366 O O . ALA A 1 181 ? -9.463 7.901 6.363 1.00 93.31 181 ALA A O 1
ATOM 1367 N N . GLN A 1 182 ? -10.932 8.988 7.677 1.00 89.81 182 GLN A N 1
ATOM 1368 C CA . GLN A 1 182 ? -10.837 10.266 6.962 1.00 89.81 182 GLN A CA 1
ATOM 1369 C C . GLN A 1 182 ? -9.428 10.863 7.049 1.00 89.81 182 GLN A C 1
ATOM 1371 O O . GLN A 1 182 ? -8.849 11.203 6.021 1.00 89.81 182 GLN A O 1
ATOM 1376 N N . ALA A 1 183 ? -8.839 10.929 8.247 1.00 88.38 183 ALA A N 1
ATOM 1377 C CA . ALA A 1 183 ? -7.485 11.449 8.438 1.00 88.38 183 ALA A CA 1
ATOM 1378 C C . ALA A 1 183 ? -6.429 10.644 7.659 1.00 88.38 183 ALA A C 1
ATOM 1380 O O . ALA A 1 183 ? -5.570 11.227 6.997 1.00 88.38 183 ALA A O 1
ATOM 1381 N N . ALA A 1 184 ? -6.514 9.310 7.683 1.00 87.88 184 ALA A N 1
ATOM 1382 C CA . ALA A 1 184 ? -5.649 8.448 6.881 1.00 87.88 184 ALA A CA 1
ATOM 1383 C C . ALA A 1 184 ? -5.848 8.688 5.373 1.00 87.88 184 ALA A C 1
ATOM 1385 O O . ALA A 1 184 ? -4.873 8.701 4.624 1.00 87.88 184 ALA A O 1
ATOM 1386 N N . GLY A 1 185 ? -7.091 8.923 4.935 1.00 86.44 185 GLY A N 1
ATOM 1387 C CA . GLY A 1 185 ? -7.415 9.258 3.547 1.00 86.44 185 GLY A CA 1
ATOM 1388 C C . GLY A 1 185 ? -6.798 10.587 3.107 1.00 86.44 185 GLY A C 1
ATOM 1389 O O . GLY A 1 185 ? -6.168 10.651 2.053 1.00 86.44 185 GLY A O 1
ATOM 1390 N N . PHE A 1 186 ? -6.886 11.628 3.939 1.00 85.19 186 PHE A N 1
ATOM 1391 C CA . PHE A 1 186 ? -6.230 12.912 3.675 1.00 85.19 186 PHE A CA 1
ATOM 1392 C C . PHE A 1 186 ? -4.706 12.786 3.634 1.00 85.19 186 PHE A C 1
ATOM 1394 O O . PHE A 1 186 ? -4.080 13.311 2.715 1.00 85.19 186 PHE A O 1
ATOM 1401 N N . ALA A 1 187 ? -4.104 12.049 4.573 1.00 80.88 187 ALA A N 1
ATOM 1402 C CA . ALA A 1 187 ? -2.664 11.794 4.568 1.00 80.88 187 ALA A CA 1
ATOM 1403 C C . ALA A 1 187 ? -2.217 11.076 3.281 1.00 80.88 187 ALA A C 1
ATOM 1405 O O . ALA A 1 187 ? -1.209 11.451 2.681 1.00 80.88 187 ALA A O 1
ATOM 1406 N N . ALA A 1 188 ? -2.999 10.095 2.815 1.00 78.19 188 ALA A N 1
ATOM 1407 C CA . ALA A 1 188 ? -2.765 9.426 1.539 1.00 78.19 188 ALA A CA 1
ATOM 1408 C C . ALA A 1 188 ? -2.880 10.378 0.341 1.00 78.19 188 ALA A C 1
ATOM 1410 O O . ALA A 1 188 ? -2.019 10.353 -0.542 1.00 78.19 188 ALA A O 1
ATOM 1411 N N . GLY A 1 189 ? -3.883 11.258 0.335 1.00 79.62 189 GLY A N 1
ATOM 1412 C CA . GLY A 1 189 ? -4.054 12.284 -0.694 1.00 79.62 189 GLY A CA 1
ATOM 1413 C C . GLY A 1 189 ? -2.879 13.263 -0.761 1.00 79.62 189 GLY A C 1
ATOM 1414 O O . GLY A 1 189 ? -2.349 13.499 -1.843 1.00 79.62 189 GLY A O 1
ATOM 1415 N N . ILE A 1 190 ? -2.415 13.769 0.388 1.00 80.31 190 ILE A N 1
ATOM 1416 C CA . ILE A 1 190 ? -1.276 14.701 0.470 1.00 80.31 190 ILE A CA 1
ATOM 1417 C C . ILE A 1 190 ? 0.007 14.044 -0.044 1.00 80.31 190 ILE A C 1
ATOM 1419 O O . ILE A 1 190 ? 0.715 14.644 -0.848 1.00 80.31 190 ILE A O 1
ATOM 1423 N N . ILE A 1 191 ? 0.302 12.810 0.377 1.00 74.50 191 ILE A N 1
ATOM 1424 C CA . ILE A 1 191 ? 1.506 12.092 -0.072 1.00 74.50 191 ILE A CA 1
ATOM 1425 C C . ILE A 1 191 ? 1.435 11.795 -1.578 1.00 74.50 191 ILE A C 1
ATOM 1427 O O . ILE A 1 191 ? 2.431 11.965 -2.281 1.00 74.50 191 ILE A O 1
ATOM 1431 N N . THR A 1 192 ? 0.256 11.435 -2.097 1.00 72.00 192 THR A N 1
ATOM 1432 C CA . THR A 1 192 ? 0.042 11.235 -3.542 1.00 72.00 192 THR A CA 1
ATOM 1433 C C . THR A 1 192 ? 0.251 12.532 -4.327 1.00 72.00 192 THR A C 1
ATOM 1435 O O . THR A 1 192 ? 0.946 12.528 -5.343 1.00 72.00 192 THR A O 1
ATOM 1438 N N . MET A 1 193 ? -0.302 13.655 -3.851 1.00 69.44 193 MET A N 1
ATOM 1439 C CA . MET A 1 193 ? -0.108 14.969 -4.472 1.00 69.44 193 MET A CA 1
ATOM 1440 C C . MET A 1 193 ? 1.354 15.405 -4.424 1.00 69.44 193 MET A C 1
ATOM 1442 O O . MET A 1 193 ? 1.870 15.832 -5.445 1.00 69.44 193 MET A O 1
ATOM 1446 N N . GLY A 1 194 ? 2.032 15.252 -3.283 1.00 68.94 194 GLY A N 1
ATOM 1447 C CA . GLY A 1 194 ? 3.451 15.586 -3.135 1.00 68.94 194 GLY A CA 1
ATOM 1448 C C . GLY A 1 194 ? 4.354 14.784 -4.074 1.00 68.94 194 GLY A C 1
ATOM 1449 O O . GLY A 1 194 ? 5.328 15.313 -4.603 1.00 68.94 194 GLY A O 1
ATOM 1450 N N . PHE A 1 195 ? 4.001 13.522 -4.337 1.00 64.62 195 PHE A N 1
ATOM 1451 C CA . PHE A 1 195 ? 4.661 12.728 -5.368 1.00 64.62 195 PHE A CA 1
ATOM 1452 C C . PHE A 1 195 ? 4.399 13.328 -6.758 1.00 64.62 195 PHE A C 1
ATOM 1454 O O . PHE A 1 195 ? 5.345 13.667 -7.462 1.00 64.62 195 PHE A O 1
ATOM 1461 N N . GLY A 1 196 ? 3.132 13.535 -7.134 1.00 59.69 196 GLY A N 1
ATOM 1462 C CA . GLY A 1 196 ? 2.760 14.090 -8.442 1.00 59.69 196 GLY A CA 1
ATOM 1463 C C . GLY A 1 196 ? 3.344 15.481 -8.732 1.00 59.69 196 GLY A C 1
ATOM 1464 O O . GLY A 1 196 ? 3.787 15.736 -9.852 1.00 59.69 196 GLY A O 1
ATOM 1465 N N . THR A 1 197 ? 3.408 16.369 -7.735 1.00 57.97 197 THR A N 1
ATOM 1466 C CA . THR A 1 197 ? 3.965 17.725 -7.885 1.00 57.97 197 THR A CA 1
ATOM 1467 C C . THR A 1 197 ? 5.483 17.725 -8.029 1.00 57.97 197 THR A C 1
ATOM 1469 O O . THR A 1 197 ? 5.997 18.492 -8.841 1.00 57.97 197 THR A O 1
ATOM 1472 N N . GLY A 1 198 ? 6.202 16.843 -7.323 1.00 59.69 198 GLY A N 1
ATOM 1473 C CA . GLY A 1 198 ? 7.644 16.661 -7.526 1.00 59.69 198 GLY A CA 1
ATOM 1474 C C . GLY A 1 198 ? 7.961 16.296 -8.980 1.00 59.69 198 GLY A C 1
ATOM 1475 O O . GLY A 1 198 ? 8.782 16.940 -9.633 1.00 59.69 198 GLY A O 1
ATOM 1476 N N . PHE A 1 199 ? 7.220 15.339 -9.542 1.00 55.78 199 PHE A N 1
ATOM 1477 C CA . PHE A 1 199 ? 7.382 14.950 -10.944 1.00 55.78 199 PHE A CA 1
ATOM 1478 C C . PHE A 1 199 ? 7.002 16.058 -11.939 1.00 55.78 199 PHE A C 1
ATOM 1480 O O . PHE A 1 199 ? 7.752 16.296 -12.885 1.00 55.78 199 PHE A O 1
ATOM 1487 N N . GLY A 1 200 ? 5.890 16.769 -11.718 1.00 53.50 200 GLY A N 1
ATOM 1488 C CA . GLY A 1 200 ? 5.426 17.844 -12.608 1.00 53.50 200 GLY A CA 1
ATOM 1489 C C . GLY A 1 200 ? 6.369 19.051 -12.701 1.00 53.50 200 GLY A C 1
ATOM 1490 O O . GLY A 1 200 ? 6.361 19.758 -13.704 1.00 53.50 200 GLY A O 1
ATOM 1491 N N . LEU A 1 201 ? 7.217 19.264 -11.692 1.00 55.94 201 LEU A N 1
ATOM 1492 C CA . LEU A 1 201 ? 8.218 20.336 -11.669 1.00 55.94 201 LEU A CA 1
ATOM 1493 C C . LEU A 1 201 ? 9.580 19.909 -12.250 1.00 55.94 201 LEU A C 1
ATOM 1495 O O . LEU A 1 201 ? 10.559 20.641 -12.124 1.00 55.94 201 LEU A O 1
ATOM 1499 N N . GLY A 1 202 ? 9.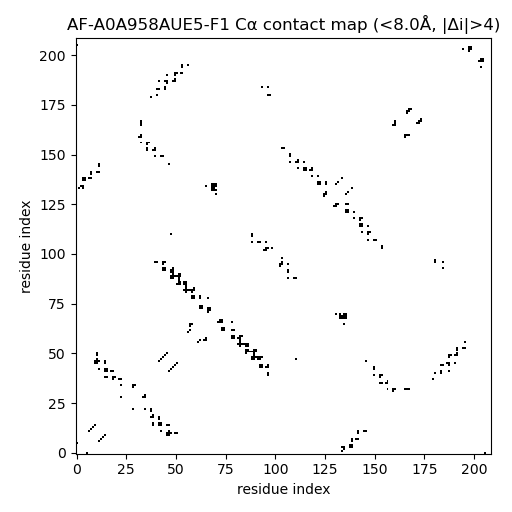670 18.724 -12.870 1.00 54.59 202 GLY A N 1
ATOM 1500 C CA . GLY A 1 202 ? 10.932 18.171 -13.377 1.00 54.59 202 GLY A CA 1
ATOM 1501 C C . GLY A 1 202 ? 11.899 17.758 -12.264 1.00 54.59 202 GLY A C 1
ATOM 1502 O O . GLY A 1 202 ? 13.087 17.559 -12.505 1.00 54.59 202 GLY A O 1
ATOM 1503 N N . TRP A 1 203 ? 11.403 17.657 -11.029 1.00 56.47 203 TRP A N 1
ATOM 1504 C CA . TRP A 1 203 ? 12.164 17.324 -9.832 1.00 56.47 203 TRP A CA 1
ATOM 1505 C C . TRP A 1 203 ? 11.633 15.997 -9.288 1.00 56.47 203 TRP A C 1
ATOM 1507 O O . TRP A 1 203 ? 11.010 15.979 -8.225 1.00 56.47 203 TRP A O 1
ATOM 1517 N N . PRO A 1 204 ? 11.882 14.855 -9.962 1.00 54.09 204 PRO A N 1
ATOM 1518 C CA . PRO A 1 204 ? 11.309 13.558 -9.576 1.00 54.09 204 PRO A CA 1
ATOM 1519 C C . PRO A 1 204 ? 11.714 13.086 -8.158 1.00 54.09 204 PRO A C 1
ATOM 1521 O O . PRO A 1 204 ? 11.270 12.036 -7.710 1.00 54.09 204 PRO A O 1
ATOM 1524 N N . MET A 1 205 ? 12.526 13.883 -7.450 1.00 50.19 205 MET A N 1
ATOM 1525 C CA . MET A 1 205 ? 13.068 13.715 -6.105 1.00 50.19 205 MET A CA 1
ATOM 1526 C C . MET A 1 205 ? 13.927 12.451 -5.965 1.00 50.19 205 MET A C 1
ATOM 1528 O O . MET A 1 205 ? 13.475 11.428 -5.473 1.00 50.19 205 MET A O 1
ATOM 1532 N N . MET A 1 206 ? 15.207 12.442 -6.334 1.00 39.62 206 MET A N 1
ATOM 1533 C CA . MET A 1 206 ? 16.121 13.513 -6.736 1.00 39.62 206 MET A CA 1
ATOM 1534 C C . MET A 1 206 ? 17.224 12.862 -7.585 1.00 39.62 206 MET A C 1
ATOM 1536 O O . MET A 1 206 ? 17.785 11.876 -7.123 1.00 39.62 206 MET A O 1
ATOM 1540 N N . GLY A 1 207 ? 17.543 13.418 -8.760 1.00 33.31 207 GLY A N 1
ATOM 1541 C CA . GLY A 1 207 ? 18.773 13.148 -9.522 1.00 33.31 207 GLY A CA 1
ATOM 1542 C C . GLY A 1 207 ? 19.001 11.703 -9.986 1.00 33.31 207 GLY A C 1
ATOM 1543 O O . GLY A 1 207 ? 19.230 10.797 -9.194 1.00 33.31 207 GLY A O 1
ATOM 1544 N N . THR A 1 208 ? 19.050 11.503 -11.298 1.00 32.44 208 THR A N 1
ATOM 1545 C CA . THR A 1 208 ? 19.626 10.320 -11.960 1.00 32.44 208 THR A CA 1
ATOM 1546 C C . THR A 1 208 ? 21.158 10.268 -11.814 1.00 32.44 208 THR A C 1
ATOM 1548 O O . THR A 1 208 ? 21.866 10.126 -12.808 1.00 32.44 208 THR A O 1
ATOM 1551 N N . GLY A 1 209 ? 21.669 10.459 -10.595 1.00 38.09 209 GLY A N 1
ATOM 1552 C CA . GLY A 1 209 ? 23.079 10.280 -10.247 1.00 38.09 209 GLY A CA 1
ATOM 1553 C C . GLY A 1 209 ? 23.339 8.882 -9.718 1.00 38.09 209 GLY A C 1
ATOM 1554 O O . GLY A 1 209 ? 22.587 8.464 -8.804 1.00 38.09 209 GLY A O 1
#

pLDDT: mean 90.93, std 12.85, range [32.44, 98.81]

Sequence (209 aa):
MSVALLRIFIFTVLPILIAGMHIALDKTVWSRERKLEIVLLYLLGLGVAANGLSGFFGHVFMSDLVAASIGWPSGNPFQLEVGFANLALGILGIMAMGRRDGFREATAVAVTVFSVGATITHVLDILETGNLAPGNTVQNISNLLRPALLVGFLTASRRAERSTDS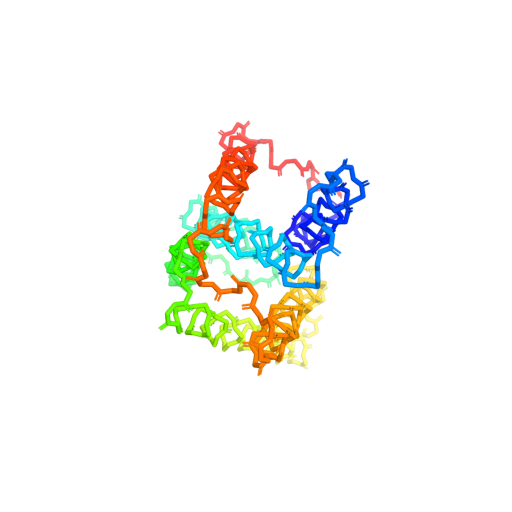EAGSVRFEAWRAPRAQAAGFAAGIITMGFGTGFGLGWPMMGTG

Solvent-accessible surface area (backbone atoms only — not comparable to full-atom values): 10529 Å² total; per-residue (Å²): 119,58,69,37,58,54,50,34,38,58,29,48,48,43,23,54,52,53,26,51,51,49,47,75,70,39,81,85,43,73,51,71,60,49,45,40,47,45,39,48,32,26,38,24,18,29,34,31,14,24,40,12,44,52,40,18,49,37,22,61,79,35,33,50,62,50,23,54,44,33,68,44,82,57,94,57,71,65,37,43,56,54,8,53,52,22,37,54,46,11,53,38,13,56,52,29,51,78,40,82,86,56,47,43,56,54,36,43,50,53,50,33,56,52,26,48,50,51,38,50,55,31,51,52,46,31,74,76,70,64,52,70,34,50,49,34,45,60,34,38,54,41,35,50,49,42,38,50,51,50,51,52,49,50,52,50,38,58,57,48,54,68,42,94,84,43,54,71,89,34,72,70,42,48,66,62,42,51,65,53,49,51,52,37,45,50,54,18,50,52,54,36,47,55,51,55,52,31,45,75,70,78,43,72,72,63,74,101,116